Protein AF-A0A4Y8RSP0-F1 (afdb_monomer_lite)

InterPro domains:
  IPR012312 Hemerythrin-like [PF01814] (56-215)

Sequence (219 aa):
MDDKGEHVVVMLPLPVAVERGASAAVERAERLGAALGRIKAVMQPAVLAELRRELAVQRRLCDSLEAIADALPDNLDHQHTLHVARSIGSIVRRAHAFEETTIFPLLDRSFRNRPQLAATLERLHFEHWEDESFAEELAEKLIDYVKAAAARPGPLAPRCAASVPRVGVFGTIVSGPLSISADPVAEALGYMLRGFFEGLRRHIAFEEEHLLPLLGEIG

Secondary structure (DSSP, 8-state):
-----------PPP-----HHHHHHHHHHHHHHHHHHHHHHHHHHHHHHHHHHHHHHHHHHHHHHHHHHHHTTTS--HHHHHHHHHHHHHHHHHHHHHIIIIIHHHHHHH-TT-HHHHHHHHHHHHHHHHHHHHHHHHHHHHHHHHHHHHHSPPPP------------SS-------------HHHHHHHHHHHHHHHHHHHHHHHIIIIIHHHHHHT-

Organism: NCBI:txid2558362

Radius of gyration: 35.86 Å; chains: 1; bounding box: 94×50×135 Å

Structure (mmCIF, N/CA/C/O backbone):
data_AF-A0A4Y8RSP0-F1
#
_entry.id   AF-A0A4Y8RSP0-F1
#
loop_
_atom_site.group_PDB
_atom_site.id
_atom_site.type_symbol
_atom_site.label_atom_id
_atom_site.label_alt_id
_atom_site.label_comp_id
_atom_site.label_asym_id
_atom_site.label_entity_id
_atom_site.label_seq_id
_atom_site.pdbx_PDB_ins_code
_atom_site.Cartn_x
_atom_site.Cartn_y
_atom_site.Cartn_z
_atom_site.occupancy
_atom_site.B_iso_or_equiv
_atom_site.auth_seq_id
_atom_site.auth_comp_id
_atom_site.auth_asym_id
_atom_site.auth_atom_id
_atom_site.pdbx_PDB_model_num
ATOM 1 N N . MET A 1 1 ? -57.090 21.331 92.396 1.00 42.16 1 MET A N 1
ATOM 2 C CA . MET A 1 1 ? -58.075 20.581 91.603 1.00 42.16 1 MET A CA 1
ATOM 3 C C . MET A 1 1 ? -58.059 21.177 90.214 1.00 42.16 1 MET A C 1
ATOM 5 O O . MET A 1 1 ? -58.253 22.378 90.108 1.00 42.16 1 MET A O 1
ATOM 9 N N . ASP A 1 2 ? -57.739 20.320 89.248 1.00 44.22 2 ASP A N 1
ATOM 10 C CA . ASP A 1 2 ? -58.088 20.394 87.825 1.00 44.22 2 ASP A CA 1
ATOM 11 C C . ASP A 1 2 ? -57.562 21.572 86.992 1.00 44.22 2 ASP A C 1
ATOM 13 O O . ASP A 1 2 ? -58.128 22.655 87.006 1.00 44.22 2 ASP A O 1
ATOM 17 N N . ASP A 1 3 ? -56.525 21.307 86.190 1.00 42.81 3 ASP A N 1
ATOM 18 C CA . ASP A 1 3 ? -56.640 21.464 84.733 1.00 42.81 3 ASP A CA 1
ATOM 19 C C . ASP A 1 3 ? -55.557 20.627 84.021 1.00 42.81 3 ASP A C 1
ATOM 21 O O . ASP A 1 3 ? -54.363 20.726 84.319 1.00 42.81 3 ASP A O 1
ATOM 25 N N . LYS A 1 4 ? -55.982 19.732 83.125 1.00 45.22 4 LYS A N 1
ATOM 26 C CA . LYS A 1 4 ? -55.100 18.890 82.308 1.00 45.22 4 LYS A CA 1
ATOM 27 C C . LYS A 1 4 ? -54.805 19.636 81.008 1.00 45.22 4 LYS A C 1
ATOM 29 O O . LYS A 1 4 ? -55.614 19.616 80.090 1.00 45.22 4 LYS A O 1
ATOM 34 N N . GLY A 1 5 ? -53.622 20.238 80.915 1.00 43.50 5 GLY A N 1
ATOM 35 C CA . GLY A 1 5 ? -53.094 20.779 79.663 1.00 43.50 5 GLY A CA 1
ATOM 36 C C . GLY A 1 5 ? -52.671 19.660 78.709 1.00 43.50 5 GLY A C 1
ATOM 37 O O . GLY A 1 5 ? -51.544 19.171 78.766 1.00 43.50 5 GLY A O 1
ATOM 38 N N . GLU A 1 6 ? -53.589 19.236 77.847 1.00 47.41 6 GLU A N 1
ATOM 39 C CA . GLU A 1 6 ? -53.341 18.330 76.729 1.00 47.41 6 GLU A CA 1
ATOM 40 C C . GLU A 1 6 ? -52.601 19.098 75.617 1.00 47.41 6 GLU A C 1
ATOM 42 O O . GLU A 1 6 ? -53.163 19.956 74.937 1.00 47.41 6 GLU A O 1
ATOM 47 N N . HIS A 1 7 ? -51.301 18.834 75.454 1.00 46.53 7 HIS A N 1
ATOM 48 C CA . HIS A 1 7 ? -50.518 19.371 74.343 1.00 46.53 7 HIS A CA 1
ATOM 49 C C . HIS A 1 7 ? -50.945 18.692 73.035 1.00 46.53 7 HIS A C 1
ATOM 51 O O . HIS A 1 7 ? -50.460 17.617 72.686 1.00 46.53 7 HIS A O 1
ATOM 57 N N . VAL A 1 8 ? -51.836 19.341 72.287 1.00 49.31 8 VAL A N 1
ATOM 58 C CA . VAL A 1 8 ? -52.135 18.973 70.899 1.00 49.31 8 VAL A CA 1
ATOM 59 C C . VAL A 1 8 ? -50.936 19.360 70.031 1.00 49.31 8 VAL A C 1
ATOM 61 O O . VAL A 1 8 ? -50.739 20.525 69.685 1.00 49.31 8 VAL A O 1
ATOM 64 N N . VAL A 1 9 ? -50.108 18.376 69.680 1.00 49.25 9 VAL A N 1
ATOM 65 C CA . VAL A 1 9 ? -49.084 18.525 68.641 1.00 49.25 9 VAL A CA 1
ATOM 66 C C . VAL A 1 9 ? -49.801 18.520 67.292 1.00 49.25 9 VAL A C 1
ATOM 68 O O . VAL A 1 9 ? -50.253 17.480 66.817 1.00 49.25 9 VAL A O 1
ATOM 71 N N . VAL A 1 10 ? -49.938 19.695 66.676 1.00 48.00 10 VAL A N 1
ATOM 72 C CA . VAL A 1 10 ? -50.464 19.832 65.313 1.00 48.00 10 VAL A CA 1
ATOM 73 C C . VAL A 1 10 ? -49.441 19.241 64.345 1.00 48.00 10 VAL A C 1
ATOM 75 O O . VAL A 1 10 ? -48.418 19.850 64.038 1.00 48.00 10 VAL A O 1
ATOM 78 N N . MET A 1 11 ? -49.711 18.028 63.875 1.00 41.28 11 MET A N 1
ATOM 79 C CA . MET A 1 11 ? -48.917 17.360 62.854 1.00 41.28 11 MET A CA 1
ATOM 80 C C . MET A 1 11 ? -49.306 17.930 61.479 1.00 41.28 11 MET A C 1
ATOM 82 O O . MET A 1 11 ? -50.290 17.511 60.873 1.00 41.28 11 MET A O 1
ATOM 86 N N . LEU A 1 12 ? -48.566 18.931 60.994 1.00 50.22 12 LEU A N 1
ATOM 87 C CA . LEU A 1 12 ? -48.672 19.378 59.602 1.00 50.22 12 LEU A CA 1
ATOM 88 C C . LEU A 1 12 ? -48.053 18.307 58.682 1.00 50.22 12 LEU A C 1
ATOM 90 O O . LEU A 1 12 ? -46.938 17.858 58.960 1.00 50.22 12 LEU A O 1
ATOM 94 N N . PRO A 1 13 ? -48.719 17.888 57.590 1.00 49.38 13 PRO A N 1
ATOM 95 C CA . PRO A 1 13 ? -48.121 16.953 56.647 1.00 49.38 13 PRO A CA 1
ATOM 96 C C . PRO A 1 13 ? -46.971 17.629 55.884 1.00 49.38 13 PRO A C 1
ATOM 98 O O . PRO A 1 13 ? -47.135 18.709 55.315 1.00 49.38 13 PRO A O 1
ATOM 101 N N . LEU A 1 14 ? -45.805 16.976 55.855 1.00 50.16 14 LEU A N 1
ATOM 102 C CA . LEU A 1 14 ? -44.705 17.343 54.962 1.00 50.16 14 LEU A CA 1
ATOM 103 C C . LEU A 1 14 ? -45.135 17.132 53.496 1.00 50.16 14 LEU A C 1
ATOM 105 O O . LEU A 1 14 ? -45.770 16.118 53.192 1.00 50.16 14 LEU A O 1
ATOM 109 N N . PRO A 1 15 ? -44.782 18.036 52.564 1.00 48.69 15 PRO A N 1
ATOM 110 C CA . PRO A 1 15 ? -45.102 17.854 51.156 1.00 48.69 15 PRO A CA 1
ATOM 111 C C . PRO A 1 15 ? -44.228 16.748 50.548 1.00 48.69 15 PRO A C 1
ATOM 113 O O . PRO A 1 15 ? -43.016 16.898 50.406 1.00 48.69 15 PRO A O 1
ATOM 116 N N . VAL A 1 16 ? -44.853 15.640 50.140 1.00 53.00 16 VAL A N 1
ATOM 117 C CA . VAL A 1 16 ? -44.240 14.642 49.252 1.00 53.00 16 VAL A CA 1
ATOM 118 C C . VAL A 1 16 ? -44.293 15.189 47.829 1.00 53.00 16 VAL A C 1
ATOM 120 O O . VAL A 1 16 ? -45.293 15.048 47.127 1.00 53.00 16 VAL A O 1
ATOM 123 N N . ALA A 1 17 ? -43.225 15.846 47.395 1.00 54.84 17 ALA A N 1
ATOM 124 C CA . ALA A 1 17 ? -43.069 16.238 46.002 1.00 54.84 17 ALA A CA 1
ATOM 125 C C . ALA A 1 17 ? -41.588 16.363 45.650 1.00 54.84 17 ALA A C 1
ATOM 127 O O . ALA A 1 17 ? -41.060 17.443 45.832 1.00 54.84 17 ALA A O 1
ATOM 128 N N . VAL A 1 18 ? -40.950 15.296 45.145 1.00 51.47 18 VAL A N 1
ATOM 129 C CA . VAL A 1 18 ? -39.891 15.300 44.102 1.00 51.47 18 VAL A CA 1
ATOM 130 C C . VAL A 1 18 ? -39.619 13.833 43.705 1.00 51.47 18 VAL A C 1
ATOM 132 O O . VAL A 1 18 ? -38.719 13.208 44.238 1.00 51.47 18 VAL A O 1
ATOM 135 N N . GLU A 1 19 ? -40.370 13.261 42.758 1.00 51.53 19 GLU A N 1
ATOM 136 C CA . GLU A 1 19 ? -39.944 12.012 42.072 1.00 51.53 19 GLU A CA 1
ATOM 137 C C . GLU A 1 19 ? -40.127 12.052 40.542 1.00 51.53 19 GLU A C 1
ATOM 139 O O . GLU A 1 19 ? -39.477 11.313 39.806 1.00 51.53 19 GLU A O 1
ATOM 144 N N . ARG A 1 20 ? -40.933 12.980 40.005 1.00 56.72 20 ARG A N 1
ATOM 145 C CA . ARG A 1 20 ? -41.235 13.032 38.560 1.00 56.72 20 ARG A CA 1
ATOM 146 C C . ARG A 1 20 ? -40.064 13.481 37.669 1.00 56.72 20 ARG A C 1
ATOM 148 O O . ARG A 1 20 ? -40.071 13.187 36.480 1.00 56.72 20 ARG A O 1
ATOM 155 N N . GLY A 1 21 ? -39.065 14.181 38.215 1.00 56.00 21 GLY A N 1
ATOM 156 C CA . GLY A 1 21 ? -37.928 14.707 37.442 1.00 56.00 21 GLY A CA 1
ATOM 157 C C . GLY A 1 21 ? -36.847 13.669 37.111 1.00 56.00 21 GLY A C 1
ATOM 158 O O . GLY A 1 21 ? -36.265 13.716 36.030 1.00 56.00 21 GLY A O 1
ATOM 159 N N . ALA A 1 22 ? -36.608 12.708 38.009 1.00 59.47 22 ALA A N 1
ATOM 160 C CA . ALA A 1 22 ? -35.570 11.690 37.838 1.00 59.47 22 ALA A CA 1
ATOM 161 C C . ALA A 1 22 ? -35.948 10.660 36.760 1.00 59.47 22 ALA A C 1
ATOM 163 O O . ALA A 1 22 ? -35.124 10.318 35.915 1.00 59.47 22 ALA A O 1
ATOM 164 N N . SER A 1 23 ? -37.217 10.240 36.722 1.00 68.06 23 SER A N 1
ATOM 165 C CA . SER A 1 23 ? -37.722 9.278 35.732 1.00 68.06 23 SER A CA 1
ATOM 166 C C . SER A 1 23 ? -37.612 9.801 34.291 1.00 68.06 23 SER A C 1
ATOM 168 O O . SER A 1 23 ? -37.118 9.092 33.418 1.00 68.06 23 SER A O 1
ATOM 170 N N . ALA A 1 24 ? -37.955 11.072 34.045 1.00 75.31 24 ALA A N 1
ATOM 171 C CA . ALA A 1 24 ? -37.844 11.674 32.713 1.00 75.31 24 ALA A CA 1
ATOM 172 C C . ALA A 1 24 ? -36.384 11.848 32.239 1.00 75.31 24 ALA A C 1
ATOM 174 O O . ALA A 1 24 ? -36.108 11.805 31.037 1.00 75.31 24 ALA A O 1
ATOM 175 N N . ALA A 1 25 ? -35.440 12.050 33.166 1.00 71.94 25 ALA A N 1
ATOM 176 C CA . ALA A 1 25 ? -34.013 12.141 32.858 1.00 71.94 25 ALA A CA 1
ATOM 177 C C . ALA A 1 25 ? -33.413 10.769 32.502 1.00 71.94 25 ALA A C 1
ATOM 179 O O . ALA A 1 25 ? -32.680 10.668 31.518 1.00 71.94 25 ALA A O 1
ATOM 180 N N . VAL A 1 26 ? -33.779 9.717 33.245 1.00 76.81 26 VAL A N 1
ATOM 181 C CA . VAL A 1 26 ? -33.383 8.327 32.955 1.00 76.81 26 VAL A CA 1
ATOM 182 C C . VAL A 1 26 ? -33.921 7.887 31.593 1.00 76.81 26 VAL A C 1
ATOM 184 O O . VAL A 1 26 ? -33.156 7.432 30.748 1.00 76.81 26 VAL A O 1
ATOM 187 N N . GLU A 1 27 ? -35.199 8.145 31.313 1.00 82.12 27 GLU A N 1
ATOM 188 C CA . GLU A 1 27 ? -35.825 7.780 30.038 1.00 82.12 27 GLU A CA 1
ATOM 189 C C . GLU A 1 27 ? -35.200 8.535 28.840 1.00 82.12 27 GLU A C 1
ATOM 191 O O . GLU A 1 27 ? -35.111 8.015 27.725 1.00 82.12 27 GLU A O 1
ATOM 196 N N . ARG A 1 28 ? -34.718 9.772 29.043 1.00 81.62 28 ARG A N 1
ATOM 197 C CA . ARG A 1 28 ? -33.924 10.504 28.036 1.00 81.62 28 ARG A CA 1
ATOM 198 C C . ARG A 1 28 ? -32.544 9.887 27.824 1.00 81.62 28 ARG A C 1
ATOM 200 O O . ARG A 1 28 ? -32.122 9.778 26.673 1.00 81.62 28 ARG A O 1
ATOM 207 N N . ALA A 1 29 ? -31.857 9.496 28.895 1.00 73.56 29 ALA A N 1
ATOM 208 C CA . ALA A 1 29 ? -30.549 8.851 28.813 1.00 73.56 29 ALA A CA 1
ATOM 209 C C . ALA A 1 29 ? -30.635 7.496 28.090 1.00 73.56 29 ALA A C 1
ATOM 211 O O . ALA A 1 29 ? -29.819 7.222 27.212 1.00 73.56 29 ALA A O 1
ATOM 212 N N . GLU A 1 30 ? -31.668 6.698 28.368 1.00 78.81 30 GLU A N 1
ATOM 213 C CA . GLU A 1 30 ? -31.931 5.427 27.680 1.00 78.81 30 GLU A CA 1
ATOM 214 C C . GLU A 1 30 ? -32.239 5.628 26.192 1.00 78.81 30 GLU A C 1
ATOM 216 O O . GLU A 1 30 ? -31.670 4.944 25.340 1.00 78.81 30 GLU A O 1
ATOM 221 N N . ARG A 1 31 ? -33.084 6.610 25.843 1.00 78.88 31 ARG A N 1
ATOM 222 C CA . ARG A 1 31 ? -33.371 6.949 24.437 1.00 78.88 31 ARG A CA 1
ATOM 223 C C . ARG A 1 31 ? -32.126 7.423 23.690 1.00 78.88 31 ARG A C 1
ATOM 225 O O . ARG A 1 31 ? -31.951 7.055 22.527 1.00 78.88 31 ARG A O 1
ATOM 232 N N . LEU A 1 32 ? -31.269 8.213 24.343 1.00 76.38 32 LEU A N 1
ATOM 233 C CA . LEU A 1 32 ? -29.993 8.655 23.783 1.00 76.38 32 LEU A CA 1
ATOM 234 C C . LEU A 1 32 ? -29.040 7.468 23.595 1.00 76.38 32 LEU A C 1
ATOM 236 O O . LEU A 1 32 ? -28.470 7.323 22.518 1.00 76.38 32 LEU A O 1
ATOM 240 N N . GLY A 1 33 ? -28.940 6.575 24.583 1.00 72.62 33 GLY A N 1
ATOM 241 C CA . GLY A 1 33 ? -28.174 5.331 24.486 1.00 72.62 33 GLY A CA 1
ATOM 242 C C . GLY A 1 33 ? -28.651 4.433 23.341 1.00 72.62 33 GLY A C 1
ATOM 243 O O . GLY A 1 33 ? -27.842 3.974 22.540 1.00 72.62 33 GLY A O 1
ATOM 244 N N . ALA A 1 34 ? -29.965 4.262 23.180 1.00 72.06 34 ALA A N 1
ATOM 245 C CA . ALA A 1 34 ? -30.546 3.494 22.080 1.00 72.06 34 ALA A CA 1
ATOM 246 C C . ALA A 1 34 ? -30.325 4.160 20.708 1.00 72.06 34 ALA A C 1
ATOM 248 O O . ALA A 1 34 ? -30.099 3.471 19.713 1.00 72.06 34 ALA A O 1
ATOM 249 N N . ALA A 1 35 ? -30.378 5.494 20.629 1.00 65.75 35 ALA A N 1
ATOM 250 C CA . ALA A 1 35 ? -30.074 6.232 19.404 1.00 65.75 35 ALA A CA 1
ATOM 251 C C . ALA A 1 35 ? -28.590 6.116 19.021 1.00 65.75 35 ALA A C 1
ATOM 253 O O . ALA A 1 35 ? -28.285 5.821 17.867 1.00 65.75 35 ALA A O 1
ATOM 254 N N . LEU A 1 36 ? -27.681 6.265 19.990 1.00 71.62 36 LEU A N 1
ATOM 255 C CA . LEU A 1 36 ? -26.242 6.060 19.805 1.00 71.62 36 LEU A CA 1
ATOM 256 C C . LEU A 1 36 ? -25.927 4.613 19.401 1.00 71.62 36 LEU A C 1
ATOM 258 O O . LEU A 1 36 ? -25.125 4.397 18.496 1.00 71.62 36 LEU A O 1
ATOM 262 N N . GLY A 1 37 ? -26.611 3.632 19.998 1.00 68.19 37 GLY A N 1
ATOM 263 C CA . GLY A 1 37 ? -26.510 2.222 19.618 1.00 68.19 37 GLY A CA 1
ATOM 264 C C . GLY A 1 37 ? -26.933 1.966 18.169 1.00 68.19 37 GLY A C 1
ATOM 265 O O . GLY A 1 37 ? -26.213 1.299 17.431 1.00 68.19 37 GLY A O 1
ATOM 266 N N . ARG A 1 38 ? -28.044 2.566 17.714 1.00 70.62 38 ARG A N 1
ATOM 267 C CA . ARG A 1 38 ? -28.480 2.477 16.306 1.00 70.62 38 ARG A CA 1
ATOM 268 C C . ARG A 1 38 ? -27.493 3.134 15.341 1.00 70.62 38 ARG A C 1
ATOM 270 O O . ARG A 1 38 ? -27.220 2.569 14.288 1.00 70.62 38 ARG A O 1
ATOM 277 N N . ILE A 1 39 ? -26.940 4.295 15.696 1.00 66.31 39 ILE A N 1
ATOM 278 C CA . ILE A 1 39 ? -25.919 4.973 14.880 1.00 66.31 39 ILE A CA 1
ATOM 279 C C . ILE A 1 39 ? -24.663 4.099 14.774 1.00 66.31 39 ILE A C 1
ATOM 281 O O . ILE A 1 39 ? -24.167 3.883 13.670 1.00 66.31 39 ILE A O 1
ATOM 285 N N . LYS A 1 40 ? -24.192 3.531 15.892 1.00 69.88 40 LYS A N 1
ATOM 286 C CA . LYS A 1 40 ? -23.036 2.622 15.926 1.00 69.88 40 LYS A CA 1
ATOM 287 C C . LYS A 1 40 ? -23.259 1.381 15.049 1.00 69.88 40 LYS A C 1
ATOM 289 O O . LYS A 1 40 ? -22.369 1.024 14.281 1.00 69.88 40 LYS A O 1
ATOM 294 N N . ALA A 1 41 ? -24.454 0.788 15.108 1.00 65.75 41 ALA A N 1
ATOM 295 C CA . ALA A 1 41 ? -24.823 -0.393 14.326 1.00 65.75 41 ALA A CA 1
ATOM 296 C C . ALA A 1 41 ? -24.872 -0.142 12.806 1.00 65.75 41 ALA A C 1
ATOM 298 O O . ALA A 1 41 ? -24.582 -1.047 12.032 1.00 65.75 41 ALA A O 1
ATOM 299 N N . VAL A 1 42 ? -25.215 1.074 12.364 1.00 65.69 42 VAL A N 1
ATOM 300 C CA . VAL A 1 42 ? -25.229 1.443 10.932 1.00 65.69 42 VAL A CA 1
ATOM 301 C C . VAL A 1 42 ? -23.850 1.894 10.446 1.00 65.69 42 VAL A C 1
ATOM 303 O O . VAL A 1 42 ? -23.452 1.582 9.325 1.00 65.69 42 VAL A O 1
ATOM 306 N N . MET A 1 43 ? -23.103 2.614 11.285 1.00 73.00 43 MET A N 1
ATOM 307 C CA . MET A 1 43 ? -21.790 3.156 10.932 1.00 73.00 43 MET A CA 1
ATOM 308 C C . MET A 1 43 ? -20.750 2.049 10.726 1.00 73.00 43 MET A C 1
ATOM 310 O O . MET A 1 43 ? -19.926 2.142 9.821 1.00 73.00 43 MET A O 1
ATOM 314 N N . GLN A 1 44 ? -20.795 0.981 11.522 1.00 78.19 44 GLN A N 1
ATOM 315 C CA . GLN A 1 44 ? -19.778 -0.069 11.463 1.00 78.19 44 GLN A CA 1
ATOM 316 C C . GLN A 1 44 ? -19.730 -0.861 10.150 1.00 78.19 44 GLN A C 1
ATOM 318 O O . GLN A 1 44 ? -18.644 -0.966 9.577 1.00 78.19 44 GLN A O 1
ATOM 323 N N . PRO A 1 45 ? -20.854 -1.378 9.615 1.00 84.88 45 PRO A N 1
ATOM 324 C CA . PRO A 1 45 ? -20.853 -2.039 8.313 1.00 84.88 45 PRO A CA 1
ATOM 325 C C . PRO A 1 45 ? -20.315 -1.138 7.196 1.00 84.88 45 PRO A C 1
ATOM 327 O O . PRO A 1 45 ? -19.634 -1.624 6.296 1.00 84.88 45 PRO A O 1
ATOM 330 N N . ALA A 1 46 ? -20.582 0.171 7.267 1.00 89.12 46 ALA A N 1
ATOM 331 C CA . ALA A 1 46 ? -20.080 1.141 6.300 1.00 89.12 46 ALA A CA 1
ATOM 332 C C . ALA A 1 46 ? -18.559 1.339 6.410 1.00 89.12 46 ALA A C 1
ATOM 334 O O . ALA A 1 46 ? -17.879 1.294 5.386 1.00 89.12 46 ALA A O 1
ATOM 335 N N . VAL A 1 47 ? -18.027 1.484 7.630 1.00 91.19 47 VAL A N 1
ATOM 336 C CA . VAL A 1 47 ? -16.579 1.593 7.893 1.00 91.19 47 VAL A CA 1
ATOM 337 C C . VAL A 1 47 ? -15.846 0.338 7.422 1.00 91.19 47 VAL A C 1
ATOM 339 O O . VAL A 1 47 ? -14.854 0.432 6.707 1.00 91.19 47 VAL A O 1
ATOM 342 N N . LEU A 1 48 ? -16.372 -0.843 7.751 1.00 91.56 48 LEU A N 1
ATOM 343 C CA . LEU A 1 48 ? -15.786 -2.118 7.344 1.00 91.56 48 LEU A CA 1
ATOM 344 C C . LEU A 1 48 ? -15.811 -2.302 5.819 1.00 91.56 48 LEU A C 1
ATOM 346 O O . LEU A 1 48 ? -14.873 -2.838 5.232 1.00 91.56 48 LEU A O 1
ATOM 350 N N . ALA A 1 49 ? -16.891 -1.870 5.164 1.00 92.56 49 ALA A N 1
ATOM 351 C CA . ALA A 1 49 ? -16.990 -1.908 3.712 1.00 92.56 49 ALA A CA 1
ATOM 352 C C . ALA A 1 49 ? -16.023 -0.924 3.036 1.00 92.56 49 ALA A C 1
ATOM 354 O O . ALA A 1 49 ? -15.502 -1.255 1.975 1.00 92.56 49 ALA A O 1
ATOM 355 N N . GLU A 1 50 ? -15.784 0.254 3.621 1.00 94.56 50 GLU A N 1
ATOM 356 C CA . GLU A 1 50 ? -14.798 1.218 3.112 1.00 94.56 50 GLU A CA 1
ATOM 357 C C . GLU A 1 50 ? -13.368 0.706 3.291 1.00 94.56 50 GLU A C 1
ATOM 359 O O . GLU A 1 50 ? -12.629 0.686 2.314 1.00 94.56 50 GLU A O 1
ATOM 364 N N . LEU A 1 51 ? -13.011 0.161 4.461 1.00 94.44 51 LEU A N 1
ATOM 365 C CA . LEU A 1 51 ? -11.684 -0.430 4.669 1.00 94.44 51 LEU A CA 1
ATOM 366 C C . LEU A 1 51 ? -11.395 -1.529 3.637 1.00 94.44 51 LEU A C 1
ATOM 368 O O . LEU A 1 51 ? -10.361 -1.527 2.979 1.00 94.44 51 LEU A O 1
ATOM 372 N N . ARG A 1 52 ? -12.359 -2.426 3.393 1.00 95.56 52 ARG A N 1
ATOM 373 C CA . ARG A 1 52 ? -12.223 -3.445 2.338 1.00 95.56 52 ARG A CA 1
ATOM 374 C C . ARG A 1 52 ? -12.065 -2.852 0.938 1.00 95.56 52 ARG A C 1
ATOM 376 O O . ARG A 1 52 ? -11.416 -3.473 0.096 1.00 95.56 52 ARG A O 1
ATOM 383 N N . ARG A 1 53 ? -12.676 -1.695 0.657 1.00 96.75 53 ARG A N 1
ATOM 384 C CA . ARG A 1 53 ? -12.495 -1.000 -0.625 1.00 96.75 53 ARG A CA 1
ATOM 385 C C . ARG A 1 53 ? -11.075 -0.462 -0.752 1.00 96.75 53 ARG A C 1
ATOM 387 O O . ARG A 1 53 ? -10.472 -0.718 -1.792 1.00 96.75 53 ARG A O 1
ATOM 394 N N . GLU A 1 54 ? -10.545 0.200 0.275 1.00 97.06 54 GLU A N 1
ATOM 395 C CA . GLU A 1 54 ? -9.165 0.711 0.274 1.00 97.06 54 GLU A CA 1
ATOM 396 C C . GLU A 1 54 ? -8.146 -0.425 0.107 1.00 97.06 54 GLU A C 1
ATOM 398 O O . GLU A 1 54 ? -7.368 -0.408 -0.850 1.00 97.06 54 GLU A O 1
ATOM 403 N N . LEU A 1 55 ? -8.276 -1.501 0.892 1.00 97.12 55 LEU A N 1
ATOM 404 C CA . LEU A 1 55 ? -7.435 -2.700 0.774 1.00 97.12 55 LEU A CA 1
ATOM 405 C C . LEU A 1 55 ? -7.462 -3.312 -0.636 1.00 97.12 55 LEU A C 1
ATOM 407 O O . LEU A 1 55 ? -6.449 -3.780 -1.162 1.00 97.12 55 LEU A O 1
ATOM 411 N N . ALA A 1 56 ? -8.635 -3.337 -1.276 1.00 98.19 56 ALA A N 1
ATOM 412 C CA . ALA A 1 56 ? -8.769 -3.845 -2.638 1.00 98.19 56 ALA A CA 1
ATOM 413 C C . ALA A 1 56 ? -8.134 -2.907 -3.679 1.00 98.19 56 ALA A C 1
ATOM 415 O O . ALA A 1 56 ? -7.644 -3.380 -4.706 1.00 98.19 56 ALA A O 1
ATOM 416 N N . VAL A 1 57 ? -8.158 -1.588 -3.453 1.00 98.31 57 VAL A N 1
ATOM 417 C CA . VAL A 1 57 ? -7.474 -0.606 -4.309 1.00 98.31 57 VAL A CA 1
ATOM 418 C C . VAL A 1 57 ? -5.959 -0.775 -4.197 1.00 98.31 57 VAL A C 1
ATOM 420 O O . VAL A 1 57 ? -5.303 -0.876 -5.234 1.00 98.31 57 VAL A O 1
ATOM 423 N N . GLN A 1 58 ? -5.411 -0.878 -2.983 1.00 98.25 58 GLN A N 1
ATOM 424 C CA . GLN A 1 58 ? -3.971 -1.070 -2.780 1.00 98.25 58 GLN A CA 1
ATOM 425 C C . GLN A 1 58 ? -3.481 -2.403 -3.372 1.00 98.25 58 GLN A C 1
ATOM 427 O O . GLN A 1 58 ? -2.436 -2.428 -4.014 1.00 98.25 58 GLN A O 1
ATOM 432 N N . ARG A 1 59 ? -4.256 -3.497 -3.285 1.00 98.56 59 ARG A N 1
ATOM 433 C CA . ARG A 1 59 ? -3.901 -4.762 -3.971 1.00 98.56 59 ARG A CA 1
ATOM 434 C C . ARG A 1 59 ? -3.781 -4.610 -5.480 1.00 98.56 59 ARG A C 1
ATOM 436 O O . ARG A 1 59 ? -2.786 -5.035 -6.052 1.00 98.56 59 ARG A O 1
ATOM 443 N N . ARG A 1 60 ? -4.760 -3.956 -6.117 1.00 98.75 60 ARG A N 1
ATOM 444 C CA . ARG A 1 60 ? -4.699 -3.693 -7.565 1.00 98.75 60 ARG A CA 1
ATOM 445 C C . ARG A 1 60 ? -3.492 -2.836 -7.940 1.00 98.75 60 ARG A C 1
ATOM 447 O O . ARG A 1 60 ? -2.932 -3.021 -9.020 1.00 98.75 60 ARG A O 1
ATOM 454 N N . LEU A 1 61 ? -3.096 -1.910 -7.064 1.00 98.69 61 LEU A N 1
ATOM 455 C CA . LEU A 1 61 ? -1.858 -1.159 -7.235 1.00 98.69 61 LEU A CA 1
ATOM 456 C C . LEU A 1 61 ? -0.643 -2.095 -7.188 1.00 98.69 61 LEU A C 1
ATOM 458 O O . LEU A 1 61 ? 0.153 -2.059 -8.121 1.00 98.69 61 LEU A O 1
ATOM 462 N N . CYS A 1 62 ? -0.530 -2.965 -6.178 1.00 98.81 62 CYS A N 1
ATOM 463 C CA . CYS A 1 62 ? 0.563 -3.939 -6.082 1.00 98.81 62 CYS A CA 1
ATOM 464 C C . CYS A 1 62 ? 0.667 -4.822 -7.330 1.00 98.81 62 CYS A C 1
ATOM 466 O O . CYS A 1 62 ? 1.756 -4.967 -7.876 1.00 98.81 62 CYS A O 1
ATOM 468 N N . ASP A 1 63 ? -0.458 -5.349 -7.817 1.00 98.81 63 ASP A N 1
ATOM 469 C CA . ASP A 1 63 ? -0.488 -6.197 -9.014 1.00 98.81 63 ASP A CA 1
ATOM 470 C C . ASP A 1 63 ? -0.022 -5.428 -10.263 1.00 98.81 63 ASP A C 1
ATOM 472 O O . ASP A 1 63 ? 0.699 -5.959 -11.106 1.00 98.81 63 ASP A O 1
ATOM 476 N N . SER A 1 64 ? -0.382 -4.143 -10.364 1.00 98.75 64 SER A N 1
ATOM 477 C CA . SER A 1 64 ? 0.073 -3.278 -11.461 1.00 98.75 64 SER A CA 1
ATOM 478 C C . SER A 1 64 ? 1.576 -2.984 -11.373 1.00 98.75 64 SER A C 1
ATOM 480 O O . SER A 1 64 ? 2.265 -2.971 -12.391 1.00 98.75 64 SER A O 1
ATOM 482 N N . LEU A 1 65 ? 2.102 -2.752 -10.166 1.00 98.81 65 LEU A N 1
ATOM 483 C CA . LEU A 1 65 ? 3.529 -2.499 -9.940 1.00 98.81 65 LEU A CA 1
ATOM 484 C C . LEU A 1 65 ? 4.383 -3.744 -10.198 1.00 98.81 65 LEU A C 1
ATOM 486 O O . LEU A 1 65 ? 5.466 -3.625 -10.766 1.00 98.81 65 LEU A O 1
ATOM 490 N N . GLU A 1 66 ? 3.889 -4.925 -9.834 1.00 98.69 66 GLU A N 1
ATOM 491 C CA . GLU A 1 66 ? 4.529 -6.206 -10.140 1.00 98.69 66 GLU A CA 1
ATOM 492 C C . GLU A 1 66 ? 4.579 -6.451 -11.651 1.00 98.69 66 GLU A C 1
ATOM 494 O O . GLU A 1 66 ? 5.653 -6.708 -12.192 1.00 98.69 66 GLU A O 1
ATOM 499 N N . ALA A 1 67 ? 3.465 -6.238 -12.360 1.00 98.31 67 ALA A N 1
ATOM 500 C CA . ALA A 1 67 ? 3.437 -6.344 -13.818 1.00 98.31 67 ALA A CA 1
ATOM 501 C C . ALA A 1 67 ? 4.424 -5.375 -14.498 1.00 98.31 67 ALA A C 1
ATOM 503 O O . ALA A 1 67 ? 5.083 -5.739 -15.472 1.00 98.31 67 ALA A O 1
ATOM 504 N N . ILE A 1 68 ? 4.568 -4.152 -13.972 1.00 98.31 68 ILE A N 1
ATOM 505 C CA . ILE A 1 68 ? 5.584 -3.197 -14.435 1.00 98.31 68 ILE A CA 1
ATOM 506 C C . ILE A 1 68 ? 6.996 -3.732 -14.155 1.00 98.31 68 ILE A C 1
ATOM 508 O O . ILE A 1 68 ? 7.847 -3.680 -15.040 1.00 98.31 68 ILE A O 1
ATOM 512 N N . ALA A 1 69 ? 7.250 -4.261 -12.956 1.00 97.31 69 ALA A N 1
ATOM 513 C CA . ALA A 1 69 ? 8.556 -4.784 -12.557 1.00 97.31 69 ALA A CA 1
ATOM 514 C C . ALA A 1 69 ? 9.000 -6.005 -13.381 1.00 97.31 69 ALA A C 1
ATOM 516 O O . ALA A 1 69 ? 10.203 -6.199 -13.574 1.00 97.31 69 ALA A O 1
ATOM 517 N N . ASP A 1 70 ? 8.051 -6.815 -13.851 1.00 96.62 70 ASP A N 1
ATOM 518 C CA . ASP A 1 70 ? 8.293 -7.980 -14.709 1.00 96.62 70 ASP A CA 1
ATOM 519 C C . ASP A 1 70 ? 8.442 -7.610 -16.193 1.00 96.62 70 ASP A C 1
ATOM 521 O O . ASP A 1 70 ? 9.045 -8.356 -16.964 1.00 96.62 70 ASP A O 1
ATOM 525 N N . ALA A 1 71 ? 7.924 -6.449 -16.603 1.00 94.88 71 ALA A N 1
ATOM 526 C CA . ALA A 1 71 ? 8.025 -5.941 -17.971 1.00 94.88 71 ALA A CA 1
ATOM 527 C C . ALA A 1 71 ? 9.336 -5.183 -18.265 1.00 94.88 71 ALA A C 1
ATOM 529 O O . ALA A 1 71 ? 9.653 -4.927 -19.432 1.00 94.88 71 ALA A O 1
ATOM 530 N N . LEU A 1 72 ? 10.095 -4.800 -17.233 1.00 93.69 72 LEU A N 1
ATOM 531 C CA . LEU A 1 72 ? 11.376 -4.107 -17.385 1.00 93.69 72 LEU A CA 1
ATOM 532 C C . LEU A 1 72 ? 12.472 -5.028 -17.967 1.00 93.69 72 LEU A C 1
ATOM 534 O O . LEU A 1 72 ? 12.530 -6.202 -17.603 1.00 93.69 72 LEU A O 1
ATOM 538 N N . PRO A 1 73 ? 13.404 -4.503 -18.793 1.00 90.69 73 PRO A N 1
ATOM 539 C CA . PRO A 1 73 ? 13.423 -3.153 -19.374 1.00 90.69 73 PRO A CA 1
ATOM 540 C C . PRO A 1 73 ? 12.665 -3.032 -20.711 1.00 90.69 73 PRO A C 1
ATOM 542 O O . PRO A 1 73 ? 12.409 -1.916 -21.164 1.00 90.69 73 PRO A O 1
ATOM 545 N N . ASP A 1 74 ? 12.350 -4.153 -21.364 1.00 83.06 74 ASP A N 1
ATOM 546 C CA . ASP A 1 74 ? 12.117 -4.184 -22.815 1.00 83.06 74 ASP A CA 1
ATOM 547 C C . ASP A 1 74 ? 10.644 -4.095 -23.243 1.00 83.06 74 ASP A C 1
ATOM 549 O O . ASP A 1 74 ? 10.364 -3.700 -24.375 1.00 83.06 74 ASP A O 1
ATOM 553 N N . ASN A 1 75 ? 9.694 -4.457 -22.375 1.00 86.38 75 ASN A N 1
ATOM 554 C CA . ASN A 1 75 ? 8.286 -4.645 -22.751 1.00 86.38 75 ASN A CA 1
ATOM 555 C C . ASN A 1 75 ? 7.331 -3.725 -21.973 1.00 86.38 75 ASN A C 1
ATOM 557 O O . ASN A 1 75 ? 6.231 -4.119 -21.585 1.00 86.38 75 ASN A O 1
ATOM 561 N N . LEU A 1 76 ? 7.771 -2.496 -21.709 1.00 91.69 76 LEU A N 1
ATOM 562 C CA . LEU A 1 76 ? 7.032 -1.544 -20.890 1.00 91.69 76 LEU A CA 1
ATOM 563 C C . LEU A 1 76 ? 5.928 -0.829 -21.690 1.00 91.69 76 LEU A C 1
ATOM 565 O O . LEU A 1 76 ? 6.203 -0.142 -22.675 1.00 91.69 76 LEU A O 1
ATOM 569 N N . ASP A 1 77 ? 4.683 -0.891 -21.215 1.00 94.44 77 ASP A N 1
ATOM 570 C CA . ASP A 1 77 ? 3.616 -0.001 -21.689 1.00 94.44 77 ASP A CA 1
ATOM 571 C C . ASP A 1 77 ? 3.771 1.384 -21.045 1.00 94.44 77 ASP A C 1
ATOM 573 O O . ASP A 1 77 ? 3.348 1.628 -19.914 1.00 94.44 77 ASP A O 1
ATOM 577 N N . HIS A 1 78 ? 4.350 2.325 -21.793 1.00 95.12 78 HIS A N 1
ATOM 578 C CA . HIS A 1 78 ? 4.618 3.682 -21.313 1.00 95.12 78 HIS A CA 1
ATOM 579 C C . HIS A 1 78 ? 3.363 4.424 -20.821 1.00 95.12 78 HIS A C 1
ATOM 581 O O . HIS A 1 78 ? 3.445 5.197 -19.862 1.00 95.12 78 HIS A O 1
ATOM 587 N N . GLN A 1 79 ? 2.207 4.236 -21.471 1.00 96.50 79 GLN A N 1
ATOM 588 C CA . GLN A 1 79 ? 0.980 4.943 -21.093 1.00 96.50 79 GLN A CA 1
ATOM 589 C C . GLN A 1 79 ? 0.415 4.376 -19.794 1.00 96.50 79 GLN A C 1
ATOM 591 O O . GLN A 1 79 ? 0.088 5.145 -18.883 1.00 96.50 79 GLN A O 1
ATOM 596 N N . HIS A 1 80 ? 0.347 3.047 -19.693 1.00 97.19 80 HIS A N 1
ATOM 597 C CA . HIS A 1 80 ? -0.089 2.372 -18.479 1.00 97.19 80 HIS A CA 1
ATOM 598 C C . HIS A 1 80 ? 0.847 2.678 -17.301 1.00 97.19 80 HIS A C 1
ATOM 600 O O . HIS A 1 80 ? 0.374 3.094 -16.243 1.00 97.19 80 HIS A O 1
ATOM 606 N N . THR A 1 81 ? 2.168 2.597 -17.491 1.00 98.31 81 THR A N 1
ATOM 607 C CA . THR A 1 81 ? 3.149 2.900 -16.438 1.00 98.31 81 THR A CA 1
ATOM 608 C C . THR A 1 81 ? 3.024 4.333 -15.927 1.00 98.31 81 THR A C 1
ATOM 610 O O . THR A 1 81 ? 3.018 4.546 -14.717 1.00 98.31 81 THR A O 1
ATOM 613 N N . LEU A 1 82 ? 2.861 5.326 -16.810 1.00 98.31 82 LEU A N 1
ATOM 614 C CA . LEU A 1 82 ? 2.655 6.717 -16.384 1.00 98.31 82 LEU A CA 1
ATOM 615 C C . LEU A 1 82 ? 1.341 6.916 -15.626 1.00 98.31 82 LEU A C 1
ATOM 617 O O . LEU A 1 82 ? 1.275 7.760 -14.731 1.00 98.31 82 LEU A O 1
ATOM 621 N N . HIS A 1 83 ? 0.288 6.188 -15.997 1.00 98.38 83 HIS A N 1
ATOM 622 C CA . HIS A 1 83 ? -0.975 6.221 -15.269 1.00 98.38 83 HIS A CA 1
ATOM 623 C C . HIS A 1 83 ? -0.808 5.653 -13.855 1.00 98.38 83 HIS A C 1
ATOM 625 O O . HIS A 1 83 ? -1.150 6.335 -12.888 1.00 98.38 83 HIS A O 1
ATOM 631 N N . VAL A 1 84 ? -0.218 4.458 -13.738 1.00 98.69 84 VAL A N 1
ATOM 632 C CA . VAL A 1 84 ? 0.047 3.808 -12.449 1.00 98.69 84 VAL A CA 1
ATOM 633 C C . VAL A 1 84 ? 0.932 4.697 -11.582 1.00 98.69 84 VAL A C 1
ATOM 635 O O . VAL A 1 84 ? 0.519 5.034 -10.476 1.00 98.69 84 VAL A O 1
ATOM 638 N N . ALA A 1 85 ? 2.068 5.175 -12.101 1.00 98.69 85 ALA A N 1
ATOM 639 C CA . ALA A 1 85 ? 3.012 6.018 -11.363 1.00 98.69 85 ALA A CA 1
ATOM 640 C C . ALA A 1 85 ? 2.344 7.249 -10.731 1.00 98.69 85 ALA A C 1
ATOM 642 O O . ALA A 1 85 ? 2.535 7.531 -9.553 1.00 98.69 85 ALA A O 1
ATOM 643 N N . ARG A 1 86 ? 1.482 7.946 -11.483 1.00 98.50 86 ARG A N 1
ATOM 644 C CA . ARG A 1 86 ? 0.748 9.122 -10.981 1.00 98.50 86 ARG A CA 1
ATOM 645 C C . ARG A 1 86 ? -0.296 8.785 -9.918 1.00 98.50 86 ARG A C 1
ATOM 647 O O . ARG A 1 86 ? -0.695 9.671 -9.168 1.00 98.50 86 ARG A O 1
ATOM 654 N N . SER A 1 87 ? -0.760 7.538 -9.871 1.00 98.50 87 SER A N 1
ATOM 655 C CA . SER A 1 87 ? -1.763 7.092 -8.905 1.00 98.50 87 SER A CA 1
ATOM 656 C C . SER A 1 87 ? -1.167 6.630 -7.571 1.00 98.50 87 SER A C 1
ATOM 658 O O . SER A 1 87 ? -1.861 6.774 -6.563 1.00 98.50 87 SER A O 1
ATOM 660 N N . ILE A 1 88 ? 0.097 6.165 -7.539 1.00 98.56 88 ILE A N 1
ATOM 661 C CA . ILE A 1 88 ? 0.748 5.542 -6.362 1.00 98.56 88 ILE A CA 1
ATOM 662 C C . ILE A 1 88 ? 0.528 6.382 -5.098 1.00 98.56 88 ILE A C 1
ATOM 664 O O . ILE A 1 88 ? -0.192 5.957 -4.196 1.00 98.56 88 ILE A O 1
ATOM 668 N N . GLY A 1 89 ? 1.071 7.604 -5.063 1.00 97.50 89 GLY A N 1
ATOM 669 C CA . GLY A 1 89 ? 1.003 8.451 -3.868 1.00 97.50 89 GLY A CA 1
ATOM 670 C C . GLY A 1 89 ? -0.430 8.789 -3.448 1.00 97.50 89 GLY A C 1
ATOM 671 O O . GLY A 1 89 ? -0.736 8.834 -2.263 1.00 97.50 89 GLY A O 1
ATOM 672 N N . SER A 1 90 ? -1.346 8.971 -4.407 1.00 98.19 90 SER A N 1
ATOM 673 C CA . SER A 1 90 ? -2.751 9.265 -4.090 1.00 98.19 90 SER A CA 1
ATOM 674 C C . SER A 1 90 ? -3.501 8.075 -3.489 1.00 98.19 90 SER A C 1
ATOM 676 O O . SER A 1 90 ? -4.373 8.277 -2.651 1.00 98.19 90 SER A O 1
ATOM 678 N N . ILE A 1 91 ? -3.180 6.849 -3.908 1.00 98.38 91 ILE A N 1
ATOM 679 C CA . ILE A 1 91 ? -3.803 5.630 -3.384 1.00 98.38 91 ILE A CA 1
ATOM 680 C C . ILE A 1 91 ? -3.318 5.377 -1.959 1.00 98.38 91 ILE A C 1
ATOM 682 O O . ILE A 1 91 ? -4.145 5.193 -1.072 1.00 98.38 91 ILE A O 1
ATOM 686 N N . VAL A 1 92 ? -2.001 5.439 -1.747 1.00 98.06 92 VAL A N 1
ATOM 687 C CA . VAL A 1 92 ? -1.361 5.213 -0.442 1.00 98.06 92 VAL A CA 1
ATOM 688 C C . VAL A 1 92 ? -1.872 6.223 0.584 1.00 98.06 92 VAL A C 1
ATOM 690 O O . VAL A 1 92 ? -2.470 5.831 1.580 1.00 98.06 92 VAL A O 1
ATOM 693 N N . ARG A 1 93 ? -1.793 7.525 0.272 1.00 97.88 93 ARG A N 1
ATOM 694 C CA . ARG A 1 93 ? -2.291 8.584 1.165 1.00 97.88 93 ARG A CA 1
ATOM 695 C C . ARG A 1 93 ? -3.774 8.470 1.482 1.00 97.88 93 ARG A C 1
ATOM 697 O O . ARG A 1 93 ? -4.197 8.843 2.567 1.00 97.88 93 ARG A O 1
ATOM 704 N N . ARG A 1 94 ? -4.598 8.019 0.530 1.00 97.62 94 ARG A N 1
ATOM 705 C CA . ARG A 1 94 ? -6.037 7.853 0.779 1.00 97.62 94 ARG A CA 1
ATOM 706 C C . ARG A 1 94 ? -6.313 6.737 1.784 1.00 97.62 94 ARG A C 1
ATOM 708 O O . ARG A 1 94 ? -7.179 6.939 2.631 1.00 97.62 94 ARG A O 1
ATOM 715 N N . ALA A 1 95 ? -5.600 5.616 1.685 1.00 96.3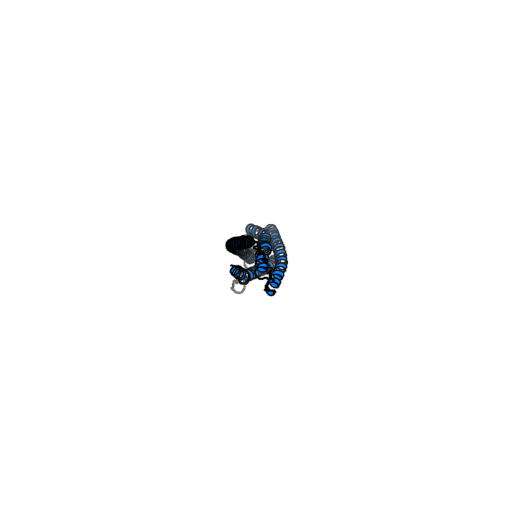1 95 ALA A N 1
ATOM 716 C CA . ALA A 1 95 ? -5.730 4.507 2.626 1.00 96.31 95 ALA A CA 1
ATOM 717 C C . ALA A 1 95 ? -5.282 4.935 4.033 1.00 96.31 95 ALA A C 1
ATOM 719 O O . ALA A 1 95 ? -6.114 4.971 4.941 1.00 96.31 95 ALA A O 1
ATOM 720 N N . HIS A 1 96 ? -4.056 5.454 4.166 1.00 97.38 96 HIS A N 1
ATOM 721 C CA . HIS A 1 96 ? -3.530 5.923 5.453 1.00 97.38 96 HIS A CA 1
ATOM 722 C C . HIS A 1 96 ? -4.395 7.030 6.071 1.00 97.38 96 HIS A C 1
ATOM 724 O O . HIS A 1 96 ? -4.723 6.988 7.254 1.00 97.38 96 HIS A O 1
ATOM 730 N N . ALA A 1 97 ? -4.856 8.005 5.276 1.00 96.81 97 ALA A N 1
ATOM 731 C CA . ALA A 1 97 ? -5.740 9.050 5.787 1.00 96.81 97 ALA A CA 1
ATOM 732 C C . ALA A 1 97 ? -7.072 8.480 6.289 1.00 96.81 97 ALA A C 1
ATOM 734 O O . ALA A 1 97 ? -7.611 8.958 7.290 1.00 96.81 97 ALA A O 1
ATOM 735 N N . PHE A 1 98 ? -7.633 7.472 5.615 1.00 96.25 98 PHE A N 1
ATOM 736 C CA . PHE A 1 98 ? -8.839 6.806 6.097 1.00 96.25 98 PHE A CA 1
ATOM 737 C C . PHE A 1 98 ? -8.579 6.087 7.427 1.00 96.25 98 PHE A C 1
ATOM 739 O O . PHE A 1 98 ? -9.368 6.229 8.369 1.00 96.25 98 PHE A O 1
ATOM 746 N N . GLU A 1 99 ? -7.455 5.388 7.543 1.00 95.75 99 GLU A N 1
ATOM 747 C CA . GLU A 1 99 ? -7.051 4.716 8.774 1.00 95.75 99 GLU A CA 1
ATOM 748 C C . GLU A 1 99 ? -6.888 5.705 9.933 1.00 95.75 99 GLU A C 1
ATOM 750 O O . GLU A 1 99 ? -7.538 5.570 10.970 1.00 95.75 99 GLU A O 1
ATOM 755 N N . GLU A 1 100 ? -6.118 6.768 9.734 1.00 95.62 100 GLU A N 1
ATOM 756 C CA . GLU A 1 100 ? -5.776 7.738 10.775 1.00 95.62 100 GLU A CA 1
ATOM 757 C C . GLU A 1 100 ? -6.953 8.612 11.205 1.00 95.62 100 GLU A C 1
ATOM 759 O O . GLU A 1 100 ? -7.085 8.971 12.378 1.00 95.62 100 GLU A O 1
ATOM 764 N N . THR A 1 101 ? -7.842 8.957 10.273 1.00 94.88 101 THR A N 1
ATOM 765 C CA . THR A 1 101 ? -8.990 9.823 10.579 1.00 94.88 101 THR A CA 1
ATOM 766 C C . THR A 1 101 ? -10.209 9.045 11.061 1.00 94.88 101 THR A C 1
ATOM 768 O O . THR A 1 101 ? -11.051 9.604 11.774 1.00 94.88 101 THR A O 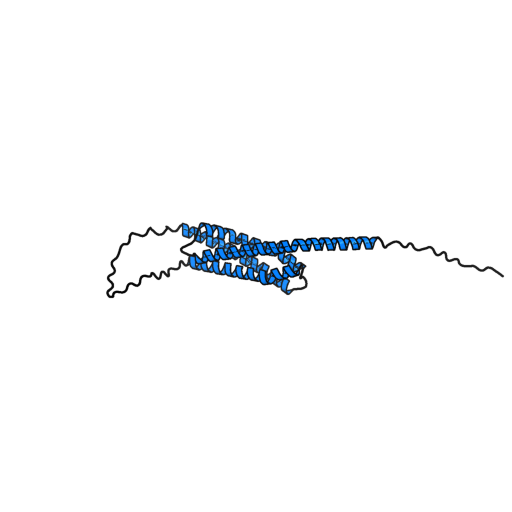1
ATOM 771 N N . THR A 1 102 ? -10.317 7.761 10.701 1.00 93.00 102 THR A N 1
ATOM 772 C CA . THR A 1 102 ? -11.521 6.957 10.952 1.00 93.00 102 THR A CA 1
ATOM 773 C C . THR A 1 102 ? -11.233 5.714 11.784 1.00 93.00 102 THR A C 1
ATOM 775 O O . THR A 1 102 ? -11.854 5.540 12.838 1.00 93.00 102 THR A O 1
ATOM 778 N N . ILE A 1 103 ? -10.309 4.855 11.345 1.00 93.31 103 ILE A N 1
ATOM 779 C CA . ILE A 1 103 ? -10.070 3.541 11.958 1.00 93.31 103 ILE A CA 1
ATOM 780 C C . ILE A 1 103 ? -9.360 3.671 13.305 1.00 93.31 103 ILE A C 1
ATOM 782 O O . ILE A 1 103 ? -9.894 3.212 14.316 1.00 93.31 103 ILE A O 1
ATOM 786 N N . PHE A 1 104 ? -8.208 4.339 13.365 1.00 93.88 104 PHE A N 1
ATOM 787 C CA . PHE A 1 104 ? -7.411 4.449 14.588 1.00 93.88 104 PHE A CA 1
ATOM 788 C C . PHE A 1 104 ? -8.182 5.146 15.717 1.00 93.88 104 PHE A C 1
ATOM 790 O O . PHE A 1 104 ? -8.242 4.585 16.814 1.00 93.88 104 PHE A O 1
ATOM 797 N N . PRO A 1 105 ? -8.904 6.266 15.486 1.00 92.38 105 PRO A N 1
ATOM 798 C CA . PRO A 1 105 ? -9.730 6.871 16.528 1.00 92.38 105 PRO A CA 1
ATOM 799 C C . PRO A 1 105 ? -10.882 5.967 16.988 1.00 92.38 105 PRO A C 1
ATOM 801 O O . PRO A 1 105 ? -11.340 6.059 18.130 1.00 92.38 105 PRO A O 1
ATOM 804 N N . LEU A 1 106 ? -11.418 5.117 16.106 1.00 90.81 106 LEU A N 1
ATOM 805 C CA . LEU A 1 106 ? -12.461 4.158 16.468 1.00 90.81 106 LEU A CA 1
ATOM 806 C C . LEU A 1 106 ? -11.905 3.027 17.345 1.00 90.81 106 LEU A C 1
ATOM 808 O O . LEU A 1 106 ? -12.529 2.696 18.360 1.00 90.81 106 LEU A O 1
ATOM 812 N N . LEU A 1 107 ? -10.743 2.481 16.985 1.00 90.94 107 LEU A N 1
ATOM 813 C CA . LEU A 1 107 ? -10.044 1.446 17.746 1.00 90.94 107 LEU A CA 1
ATOM 814 C C . LEU A 1 107 ? -9.610 1.966 19.121 1.00 90.94 107 LEU A C 1
ATOM 816 O O . LEU A 1 107 ? -9.939 1.348 20.133 1.00 90.94 107 LEU A O 1
ATOM 820 N N . ASP A 1 108 ? -8.978 3.140 19.174 1.00 90.50 108 ASP A N 1
ATOM 821 C CA . ASP A 1 108 ? -8.519 3.759 20.421 1.00 90.50 108 ASP A CA 1
ATOM 822 C C . ASP A 1 108 ? -9.678 3.979 21.408 1.00 90.50 108 ASP A C 1
ATOM 824 O O . ASP A 1 108 ? -9.629 3.549 22.562 1.00 90.50 108 ASP A O 1
ATOM 828 N N . ARG A 1 109 ? -10.806 4.537 20.940 1.00 89.06 109 ARG A N 1
ATOM 829 C CA . ARG A 1 109 ? -11.999 4.735 21.785 1.00 89.06 109 ARG A CA 1
ATOM 830 C C . ARG A 1 109 ? -12.612 3.432 22.289 1.00 89.06 109 ARG A C 1
ATOM 832 O O . ARG A 1 109 ? -13.146 3.421 23.398 1.00 89.06 109 ARG A O 1
ATOM 839 N N . SER A 1 110 ? -12.571 2.372 21.487 1.00 88.88 110 SER A N 1
ATOM 840 C CA . SER A 1 110 ? -13.231 1.100 21.807 1.00 88.88 110 SER A CA 1
ATOM 841 C C . SER A 1 110 ? -12.370 0.197 22.692 1.00 88.88 110 SER A C 1
ATOM 843 O O . SER A 1 110 ? -12.908 -0.585 23.474 1.00 88.88 110 SER A O 1
ATOM 845 N N . PHE A 1 111 ? -11.045 0.350 22.635 1.00 89.12 111 PHE A N 1
ATOM 846 C CA . PHE A 1 111 ? -10.078 -0.507 23.320 1.00 89.12 111 PHE A CA 1
ATOM 847 C C . PHE A 1 111 ? -9.114 0.266 24.235 1.00 89.12 111 PHE A C 1
ATOM 849 O O . PHE A 1 111 ? -7.983 -0.167 24.444 1.00 89.12 111 PHE A O 1
ATOM 856 N N . ARG A 1 112 ? -9.570 1.362 24.861 1.00 84.69 112 ARG A N 1
ATOM 857 C CA . ARG A 1 112 ? -8.765 2.241 25.746 1.00 84.69 112 ARG A CA 1
ATOM 858 C C . ARG A 1 112 ? -7.942 1.531 26.827 1.00 84.69 112 ARG A C 1
ATOM 860 O O . ARG A 1 112 ? -6.935 2.057 27.280 1.00 84.69 112 ARG A O 1
ATOM 867 N N . ASN A 1 113 ? -8.368 0.344 27.253 1.00 87.81 113 ASN A N 1
ATOM 868 C CA . ASN A 1 113 ? -7.696 -0.435 28.295 1.00 87.81 113 ASN A CA 1
ATOM 869 C C . ASN A 1 113 ? -6.618 -1.399 27.748 1.00 87.81 113 ASN A C 1
ATOM 871 O O . ASN A 1 113 ? -6.111 -2.223 28.507 1.00 87.81 113 ASN A O 1
ATOM 875 N N . ARG A 1 114 ? -6.277 -1.337 26.450 1.00 90.25 114 ARG A N 1
ATOM 876 C CA . ARG A 1 114 ? -5.247 -2.169 25.798 1.00 90.25 114 ARG A CA 1
ATOM 877 C C . ARG A 1 114 ? -4.038 -1.306 25.379 1.00 90.25 114 ARG A C 1
ATOM 879 O O . ARG A 1 114 ? -3.954 -0.913 24.217 1.00 90.25 114 ARG A O 1
ATOM 886 N N . PRO A 1 115 ? -3.076 -1.020 26.278 1.00 86.94 115 PRO A N 1
ATOM 887 C CA . PRO A 1 115 ? -1.944 -0.134 25.974 1.00 86.94 115 PRO A CA 1
ATOM 888 C C . PRO A 1 115 ? -1.049 -0.643 24.831 1.00 86.94 115 PRO A C 1
ATOM 890 O O . PRO A 1 115 ? -0.458 0.158 24.114 1.00 86.94 115 PRO A O 1
ATOM 893 N N . GLN A 1 116 ? -0.980 -1.961 24.610 1.00 90.88 116 GLN A N 1
ATOM 894 C CA . GLN A 1 116 ? -0.228 -2.545 23.492 1.00 90.88 116 GLN A CA 1
ATOM 895 C C . GLN A 1 116 ? -0.818 -2.162 22.128 1.00 90.88 116 GLN A C 1
ATOM 897 O O . GLN A 1 116 ? -0.071 -1.971 21.171 1.00 90.88 116 GLN A O 1
ATOM 902 N N . LEU A 1 117 ? -2.147 -2.033 22.036 1.00 91.31 117 LEU A N 1
ATOM 903 C CA . LEU A 1 117 ? -2.805 -1.606 20.803 1.00 91.31 117 LEU A CA 1
ATOM 904 C C . LEU A 1 117 ? -2.489 -0.140 20.515 1.00 91.31 117 LEU A C 1
ATOM 906 O O . LEU A 1 117 ? -2.095 0.170 19.400 1.00 91.31 117 LEU A O 1
ATOM 910 N N . ALA A 1 118 ? -2.577 0.735 21.520 1.00 90.19 118 ALA A N 1
ATOM 911 C CA . ALA A 1 118 ? -2.235 2.149 21.361 1.00 90.19 118 ALA A CA 1
ATOM 912 C C . ALA A 1 118 ? -0.797 2.338 20.840 1.00 90.19 118 ALA A C 1
ATOM 914 O O . ALA A 1 118 ? -0.591 3.052 19.864 1.00 90.19 118 ALA A O 1
ATOM 915 N N . ALA A 1 119 ? 0.173 1.616 21.414 1.00 92.12 119 ALA A N 1
ATOM 916 C CA . ALA A 1 119 ? 1.559 1.638 20.941 1.00 92.12 119 ALA A CA 1
ATOM 917 C C . ALA A 1 119 ? 1.713 1.101 19.504 1.00 92.12 119 ALA A C 1
ATOM 919 O O . ALA A 1 119 ? 2.552 1.577 18.746 1.00 92.12 119 ALA A O 1
ATOM 920 N N . THR A 1 120 ? 0.898 0.114 19.115 1.00 93.38 120 THR A N 1
ATOM 921 C CA . THR A 1 120 ? 0.892 -0.420 17.745 1.00 93.38 120 THR A CA 1
ATOM 922 C C . THR A 1 120 ? 0.358 0.612 16.751 1.00 93.38 120 THR A C 1
ATOM 924 O O . THR A 1 120 ? 0.973 0.810 15.709 1.00 93.38 120 THR A O 1
ATOM 927 N N . LEU A 1 121 ? -0.745 1.295 17.080 1.00 93.75 121 LEU A N 1
ATOM 928 C CA . LEU A 1 121 ? -1.334 2.337 16.230 1.00 93.75 121 LEU A CA 1
ATOM 929 C C . LEU A 1 121 ? -0.394 3.538 16.065 1.00 93.75 121 LEU A C 1
ATOM 931 O O . LEU A 1 121 ? -0.256 4.065 14.967 1.00 93.75 121 LEU A O 1
ATOM 935 N N . GLU A 1 122 ? 0.289 3.941 17.138 1.00 92.38 122 GLU A N 1
ATOM 936 C CA . GLU A 1 122 ? 1.298 5.002 17.080 1.00 92.38 122 GLU A CA 1
ATOM 937 C C . GLU A 1 122 ? 2.475 4.612 16.176 1.00 92.38 122 GLU A C 1
ATOM 939 O O . GLU A 1 122 ? 2.917 5.418 15.363 1.00 92.38 122 GLU A O 1
ATOM 944 N N . ARG A 1 123 ? 2.948 3.361 16.254 1.00 94.50 123 ARG A N 1
ATOM 945 C CA . ARG A 1 123 ? 4.007 2.877 15.361 1.00 94.50 123 ARG A CA 1
ATOM 946 C C . ARG A 1 123 ? 3.574 2.881 13.893 1.00 94.50 123 ARG A C 1
ATOM 948 O O . ARG A 1 123 ? 4.342 3.352 13.062 1.00 94.50 123 ARG A O 1
ATOM 955 N N . LEU A 1 124 ? 2.363 2.404 13.588 1.00 94.25 124 LEU A N 1
ATOM 956 C CA . LEU A 1 124 ? 1.823 2.405 12.220 1.00 94.25 124 LEU A CA 1
ATOM 957 C C . LEU A 1 124 ? 1.780 3.815 11.630 1.00 94.25 124 LEU A C 1
ATOM 959 O O . LEU A 1 124 ? 2.179 4.006 10.492 1.00 94.25 124 LEU A O 1
ATOM 963 N N . HIS A 1 125 ? 1.388 4.814 12.422 1.00 91.94 125 HIS A N 1
ATOM 964 C CA . HIS A 1 125 ? 1.378 6.205 11.971 1.00 91.94 125 HIS A CA 1
ATOM 965 C C . HIS A 1 125 ? 2.762 6.695 11.506 1.00 91.94 125 HIS A C 1
ATOM 967 O O . HIS A 1 125 ? 2.869 7.424 10.522 1.00 91.94 125 HIS A O 1
ATOM 973 N N . PHE A 1 126 ? 3.839 6.282 12.182 1.00 92.56 126 PHE A N 1
ATOM 974 C CA . PHE A 1 126 ? 5.197 6.599 11.732 1.00 92.56 126 PHE A CA 1
ATOM 975 C C . PHE A 1 126 ? 5.599 5.799 10.487 1.00 92.56 126 PHE A C 1
ATOM 977 O O . PHE A 1 126 ? 6.214 6.367 9.587 1.00 92.56 126 PHE A O 1
ATOM 984 N N . GLU A 1 127 ? 5.224 4.518 10.413 1.00 93.81 127 GLU A N 1
ATOM 985 C CA . GLU A 1 127 ? 5.454 3.674 9.230 1.00 93.81 127 GLU A CA 1
ATOM 986 C C . GLU A 1 127 ? 4.756 4.264 7.984 1.00 93.81 127 GLU A C 1
ATOM 988 O O . GLU A 1 127 ? 5.363 4.328 6.918 1.00 93.81 127 GLU A O 1
ATOM 993 N N . HIS A 1 128 ? 3.546 4.821 8.125 1.00 95.88 128 HIS A N 1
ATOM 994 C CA . HIS A 1 128 ? 2.828 5.489 7.031 1.00 95.88 128 HIS A CA 1
ATOM 995 C C . HIS A 1 128 ? 3.599 6.659 6.429 1.00 95.88 128 HIS A C 1
ATOM 997 O O . HIS A 1 128 ? 3.584 6.850 5.214 1.00 95.88 128 HIS A O 1
ATOM 1003 N N . TRP A 1 129 ? 4.273 7.450 7.265 1.00 94.25 129 TRP A N 1
ATOM 1004 C CA . TRP A 1 129 ? 5.060 8.584 6.791 1.00 94.25 129 TRP A CA 1
ATOM 1005 C C . TRP A 1 129 ? 6.248 8.126 5.933 1.00 94.25 129 TRP A C 1
ATOM 1007 O O . TRP A 1 129 ? 6.533 8.723 4.891 1.00 94.25 129 TRP A O 1
ATOM 1017 N N . GLU A 1 130 ? 6.913 7.041 6.338 1.00 94.62 130 GLU A N 1
ATOM 1018 C CA . GLU A 1 130 ? 7.998 6.429 5.564 1.00 94.62 130 GLU A CA 1
ATOM 1019 C C . GLU A 1 130 ? 7.478 5.841 4.242 1.00 94.62 130 GLU A C 1
ATOM 1021 O O . GLU A 1 130 ? 8.047 6.111 3.178 1.00 94.62 130 GLU A O 1
ATOM 1026 N N . ASP A 1 131 ? 6.361 5.111 4.288 1.00 95.38 131 ASP A N 1
ATOM 1027 C CA . ASP A 1 131 ? 5.731 4.498 3.114 1.00 95.38 131 ASP A CA 1
ATOM 1028 C C . ASP A 1 131 ? 5.242 5.548 2.101 1.00 95.38 131 ASP A C 1
ATOM 1030 O O . ASP A 1 131 ? 5.408 5.375 0.889 1.00 95.38 131 ASP A O 1
ATOM 1034 N N . GLU A 1 132 ? 4.686 6.669 2.570 1.00 97.19 132 GLU A N 1
ATOM 1035 C CA . GLU A 1 132 ? 4.282 7.790 1.715 1.00 97.19 132 GLU A CA 1
ATOM 1036 C C . GLU A 1 132 ? 5.475 8.461 1.037 1.00 97.19 132 GLU A C 1
ATOM 1038 O O . GLU A 1 132 ? 5.418 8.744 -0.164 1.00 97.19 132 GLU A O 1
ATOM 1043 N N . SER A 1 133 ? 6.571 8.680 1.769 1.00 96.81 133 SER A N 1
ATOM 1044 C CA . SER A 1 133 ? 7.786 9.240 1.174 1.00 96.81 133 SER A CA 1
ATOM 1045 C C . SER A 1 133 ? 8.368 8.300 0.116 1.00 96.81 133 SER A C 1
ATOM 1047 O O . SER A 1 133 ? 8.802 8.758 -0.945 1.00 96.81 133 SER A O 1
ATOM 1049 N N . PHE A 1 134 ? 8.364 6.990 0.371 1.00 97.88 134 PHE A N 1
ATOM 1050 C CA . PHE A 1 134 ? 8.858 6.008 -0.591 1.00 97.88 134 PHE A CA 1
ATOM 1051 C C . PHE A 1 134 ? 7.946 5.912 -1.827 1.00 97.88 134 PHE A C 1
ATOM 1053 O O . PHE A 1 134 ? 8.428 5.832 -2.960 1.00 97.88 134 PHE A O 1
ATOM 1060 N N . ALA A 1 135 ? 6.627 5.997 -1.638 1.00 98.44 135 ALA A N 1
ATOM 1061 C CA . ALA A 1 135 ? 5.644 6.038 -2.719 1.00 98.44 135 ALA A CA 1
ATOM 1062 C C . ALA A 1 135 ? 5.891 7.199 -3.699 1.00 98.44 135 ALA A C 1
ATOM 1064 O O . ALA A 1 135 ? 5.786 7.019 -4.918 1.00 98.44 135 ALA A O 1
ATOM 1065 N N . GLU A 1 136 ? 6.215 8.384 -3.179 1.00 98.19 136 GLU A N 1
ATOM 1066 C CA . GLU A 1 136 ? 6.518 9.566 -3.991 1.00 98.19 136 GLU A CA 1
ATOM 1067 C C . GLU A 1 136 ? 7.826 9.406 -4.763 1.00 98.19 136 GLU A C 1
ATOM 1069 O O . GLU A 1 136 ? 7.846 9.623 -5.979 1.00 98.19 136 GLU A O 1
ATOM 1074 N N . GLU A 1 137 ? 8.886 8.936 -4.101 1.00 98.56 137 GLU A N 1
ATOM 1075 C CA . GLU A 1 137 ? 10.162 8.673 -4.766 1.00 98.56 137 GLU A CA 1
ATOM 1076 C C . GLU A 1 137 ? 9.995 7.652 -5.902 1.00 98.56 137 GLU A C 1
ATOM 1078 O O . GLU A 1 137 ? 10.445 7.881 -7.029 1.00 98.56 137 GLU A O 1
ATOM 1083 N N . LEU A 1 138 ? 9.300 6.541 -5.642 1.00 98.75 138 LEU A N 1
ATOM 1084 C CA . LEU A 1 138 ? 9.053 5.507 -6.644 1.00 98.75 138 LEU A CA 1
ATOM 1085 C C . LEU A 1 138 ? 8.277 6.052 -7.852 1.00 98.75 138 LEU A C 1
ATOM 1087 O O . LEU A 1 138 ? 8.619 5.748 -9.000 1.00 98.75 138 LEU A O 1
ATOM 1091 N N . ALA A 1 139 ? 7.247 6.868 -7.609 1.00 98.75 139 ALA A N 1
ATOM 1092 C CA . ALA A 1 139 ? 6.465 7.495 -8.668 1.00 98.75 139 ALA A CA 1
ATOM 1093 C C . ALA A 1 139 ? 7.333 8.390 -9.566 1.00 98.75 139 ALA A C 1
ATOM 1095 O O . ALA A 1 139 ? 7.231 8.314 -10.796 1.00 98.75 139 ALA A O 1
ATOM 1096 N N . GLU A 1 140 ? 8.216 9.198 -8.974 1.00 98.62 140 GLU A N 1
ATOM 1097 C CA . GLU A 1 140 ? 9.158 10.034 -9.720 1.00 98.62 140 GLU A CA 1
ATOM 1098 C C . GLU A 1 140 ? 10.112 9.192 -10.573 1.00 98.62 140 GLU A C 1
ATOM 1100 O O . GLU A 1 140 ? 10.243 9.442 -11.776 1.00 98.62 140 GLU A O 1
ATOM 1105 N N . LYS A 1 141 ? 10.715 8.141 -9.996 1.00 98.44 141 LYS A N 1
ATOM 1106 C CA . LYS A 1 141 ? 11.639 7.262 -10.734 1.00 98.44 141 LYS A CA 1
ATOM 1107 C C . LYS A 1 141 ? 10.966 6.554 -11.906 1.00 98.44 141 LYS A C 1
ATOM 1109 O O . LYS A 1 141 ? 11.566 6.471 -12.977 1.00 98.44 141 LYS A O 1
ATOM 1114 N N . LEU A 1 142 ? 9.721 6.100 -11.751 1.00 98.25 142 LEU A N 1
ATOM 1115 C CA . LEU A 1 142 ? 8.945 5.519 -12.853 1.00 98.25 142 LEU A CA 1
ATOM 1116 C C . LEU A 1 142 ? 8.706 6.527 -13.981 1.00 98.25 142 LEU A C 1
ATOM 1118 O O . LEU A 1 142 ? 8.893 6.209 -15.158 1.00 98.25 142 LEU A O 1
ATOM 1122 N N . ILE A 1 143 ? 8.298 7.750 -13.633 1.00 98.31 143 ILE A N 1
ATOM 1123 C CA . ILE A 1 143 ? 8.036 8.810 -14.612 1.00 98.31 143 ILE A CA 1
ATOM 1124 C C . ILE A 1 143 ? 9.314 9.158 -15.381 1.00 98.31 143 ILE A C 1
ATOM 1126 O O . ILE A 1 143 ? 9.276 9.291 -16.609 1.00 98.31 143 ILE A O 1
ATOM 1130 N N . ASP A 1 144 ? 10.437 9.297 -14.683 1.00 97.31 144 ASP A N 1
ATOM 1131 C CA . ASP A 1 144 ? 11.719 9.628 -15.299 1.00 97.31 144 ASP A CA 1
ATOM 1132 C C . ASP A 1 144 ? 12.252 8.489 -16.169 1.00 97.31 144 ASP A C 1
ATOM 1134 O O . ASP A 1 144 ? 12.733 8.747 -17.276 1.00 97.31 144 ASP A O 1
ATOM 1138 N N . TYR A 1 145 ? 12.073 7.236 -15.741 1.00 95.94 145 TYR A N 1
ATOM 1139 C CA . TYR A 1 145 ? 12.424 6.070 -16.547 1.00 95.94 145 TYR A CA 1
ATOM 1140 C C . TYR A 1 145 ? 11.649 6.037 -17.869 1.00 95.94 145 TYR A C 1
ATOM 1142 O O . TYR A 1 145 ? 12.254 5.905 -18.933 1.00 95.94 145 TYR A O 1
ATOM 1150 N N . VAL A 1 146 ? 10.325 6.241 -17.833 1.00 95.50 146 VAL A N 1
ATOM 1151 C CA . VAL A 1 146 ? 9.498 6.270 -19.053 1.00 95.50 146 VAL A CA 1
ATOM 1152 C C . VAL A 1 146 ? 9.907 7.417 -19.982 1.00 95.50 146 VAL A C 1
ATOM 1154 O O . VAL A 1 146 ? 10.016 7.220 -21.195 1.00 95.50 146 VAL A O 1
ATOM 1157 N N . LYS A 1 147 ? 10.172 8.615 -19.441 1.00 93.44 147 LYS A N 1
ATOM 1158 C CA . LYS A 1 147 ? 10.647 9.759 -20.242 1.00 93.44 147 LYS A CA 1
ATOM 1159 C C . LYS A 1 147 ? 11.984 9.456 -20.919 1.00 93.44 147 LYS A C 1
ATOM 1161 O O . LYS A 1 147 ? 12.141 9.740 -22.105 1.00 93.44 147 LYS A O 1
ATOM 1166 N N . ALA A 1 148 ? 12.930 8.876 -20.180 1.00 91.62 148 ALA A N 1
ATOM 1167 C CA . ALA A 1 148 ? 14.235 8.502 -20.710 1.00 91.62 148 ALA A CA 1
ATOM 1168 C C . ALA A 1 148 ? 14.107 7.415 -21.787 1.00 91.62 148 ALA A C 1
ATOM 1170 O O . ALA A 1 148 ? 14.700 7.543 -22.858 1.00 91.62 148 ALA A O 1
ATOM 1171 N N . ALA A 1 149 ? 13.282 6.390 -21.551 1.00 87.44 149 ALA A N 1
ATOM 1172 C CA . ALA A 1 149 ? 13.030 5.315 -22.504 1.00 87.44 149 ALA A CA 1
ATOM 1173 C C . ALA A 1 149 ? 12.407 5.827 -23.813 1.00 87.44 149 ALA A C 1
ATOM 1175 O O . ALA A 1 149 ? 12.846 5.416 -24.884 1.00 87.44 149 ALA A O 1
ATOM 1176 N N . ALA A 1 150 ? 11.454 6.763 -23.742 1.00 83.69 150 ALA A N 1
ATOM 1177 C CA . ALA A 1 150 ? 10.834 7.385 -24.915 1.00 83.69 150 ALA A CA 1
ATOM 1178 C C . ALA A 1 150 ? 11.788 8.300 -25.706 1.00 83.69 150 ALA A C 1
ATOM 1180 O O . ALA A 1 150 ? 11.599 8.493 -26.907 1.00 83.69 150 ALA A O 1
ATOM 1181 N N . ALA A 1 151 ? 12.803 8.869 -25.046 1.00 82.56 151 ALA A N 1
ATOM 1182 C CA . ALA A 1 151 ? 13.826 9.698 -25.682 1.00 82.56 151 ALA A CA 1
ATOM 1183 C C . ALA A 1 151 ? 14.957 8.878 -26.329 1.00 82.56 151 ALA A C 1
ATOM 1185 O O . ALA A 1 151 ? 15.708 9.420 -27.146 1.00 82.56 151 ALA A O 1
ATOM 1186 N N . ARG A 1 152 ? 15.097 7.585 -25.992 1.00 74.88 152 ARG A N 1
ATOM 1187 C CA . ARG A 1 152 ? 16.048 6.701 -26.676 1.00 74.88 152 ARG A CA 1
ATOM 1188 C C . ARG A 1 152 ? 15.596 6.534 -28.130 1.00 74.88 152 ARG A C 1
ATOM 1190 O O . ARG A 1 152 ? 14.429 6.216 -28.365 1.00 74.88 152 ARG A O 1
ATOM 1197 N N . PRO A 1 153 ? 16.484 6.721 -29.123 1.00 61.31 153 PRO A N 1
ATOM 1198 C CA . PRO A 1 153 ? 16.147 6.358 -30.489 1.00 61.31 153 PRO A CA 1
ATOM 1199 C C . PRO A 1 153 ? 15.766 4.875 -30.493 1.00 61.31 153 PRO A C 1
ATOM 1201 O O . PRO A 1 153 ? 16.519 4.047 -29.975 1.00 61.31 153 PRO A O 1
ATOM 1204 N N . GLY A 1 154 ? 14.579 4.557 -31.022 1.00 61.56 154 GLY A N 1
ATOM 1205 C CA . GLY A 1 154 ? 14.122 3.173 -31.147 1.00 61.56 154 GLY A CA 1
ATOM 1206 C C . GLY A 1 154 ? 15.182 2.320 -31.851 1.00 61.56 154 GLY A C 1
ATOM 1207 O O . GLY A 1 154 ? 16.027 2.880 -32.562 1.00 61.56 154 GLY A O 1
ATOM 1208 N N . PRO A 1 155 ? 15.177 0.985 -31.670 1.00 51.72 155 PRO A N 1
ATOM 1209 C CA . PRO A 1 155 ? 16.124 0.136 -32.375 1.00 51.72 155 PRO A CA 1
ATOM 1210 C C . PRO A 1 155 ? 16.058 0.507 -33.855 1.00 51.72 155 PRO A C 1
ATOM 1212 O O . PRO A 1 155 ? 14.973 0.509 -34.444 1.00 51.72 155 PRO A O 1
ATOM 1215 N N . LEU A 1 156 ? 17.203 0.884 -34.444 1.00 46.41 156 LEU A N 1
ATOM 1216 C CA . LEU A 1 156 ? 17.295 0.960 -35.896 1.00 46.41 156 LEU A CA 1
ATOM 1217 C C . LEU A 1 156 ? 16.666 -0.335 -36.413 1.00 46.41 156 LEU A C 1
ATOM 1219 O O . LEU A 1 156 ? 17.052 -1.414 -35.954 1.00 46.41 156 LEU A O 1
ATOM 1223 N N . ALA A 1 157 ? 15.683 -0.209 -37.311 1.00 46.12 157 ALA A N 1
ATOM 1224 C CA . ALA A 1 157 ? 15.065 -1.331 -38.008 1.00 46.12 157 ALA A CA 1
ATOM 1225 C C . ALA A 1 157 ? 16.133 -2.383 -38.343 1.00 46.12 157 ALA A C 1
ATOM 1227 O O . ALA A 1 157 ? 17.264 -1.983 -38.652 1.00 46.12 157 ALA A O 1
ATOM 1228 N N . PRO A 1 158 ? 15.820 -3.694 -38.282 1.00 41.81 158 PRO A N 1
ATOM 1229 C CA . PRO A 1 158 ? 16.811 -4.735 -38.506 1.00 41.81 158 PRO A CA 1
ATOM 1230 C C . PRO A 1 158 ? 17.566 -4.402 -39.787 1.00 41.81 158 PRO A C 1
ATOM 1232 O O . PRO A 1 158 ? 16.987 -4.402 -40.874 1.00 41.81 158 PRO A O 1
ATOM 1235 N N . ARG A 1 159 ? 18.851 -4.043 -39.657 1.00 45.12 159 ARG A N 1
ATOM 1236 C CA . ARG A 1 159 ? 19.722 -3.911 -40.820 1.00 45.12 159 ARG A CA 1
ATOM 1237 C C . ARG A 1 159 ? 19.629 -5.269 -41.486 1.00 45.12 159 ARG A C 1
ATOM 1239 O O . ARG A 1 159 ? 20.011 -6.256 -40.856 1.00 45.12 159 ARG A O 1
ATOM 1246 N N . CYS A 1 160 ? 19.034 -5.306 -42.681 1.00 34.50 160 CYS A N 1
ATOM 1247 C CA . CYS A 1 160 ? 18.897 -6.500 -43.501 1.00 34.50 160 CYS A CA 1
ATOM 1248 C C . CYS A 1 160 ? 20.141 -7.352 -43.300 1.00 34.50 160 CYS A C 1
ATOM 1250 O O . CYS A 1 160 ? 21.246 -6.830 -43.463 1.00 34.50 160 CYS A O 1
ATOM 1252 N N . ALA A 1 161 ? 19.934 -8.589 -42.847 1.00 49.34 161 ALA A N 1
ATOM 1253 C CA . ALA A 1 161 ? 20.977 -9.512 -42.446 1.00 49.34 161 ALA A CA 1
ATOM 1254 C C . ALA A 1 161 ? 22.197 -9.382 -43.364 1.00 49.34 161 ALA A C 1
ATOM 1256 O O . ALA A 1 161 ? 22.205 -9.880 -44.488 1.00 49.34 161 ALA A O 1
ATOM 1257 N N . ALA A 1 162 ? 23.248 -8.726 -42.874 1.00 49.94 162 ALA A N 1
ATOM 1258 C CA . ALA A 1 162 ? 24.572 -9.007 -43.376 1.00 49.94 162 ALA A CA 1
ATOM 1259 C C . ALA A 1 162 ? 24.894 -10.390 -42.816 1.00 49.94 162 ALA A C 1
ATOM 1261 O O . ALA A 1 162 ? 25.388 -10.531 -41.698 1.00 49.94 162 ALA A O 1
ATOM 1262 N N . SER A 1 163 ? 24.511 -11.417 -43.571 1.00 49.97 163 SER A N 1
ATOM 1263 C CA . SER A 1 163 ? 25.016 -12.767 -43.403 1.00 49.97 163 SER A C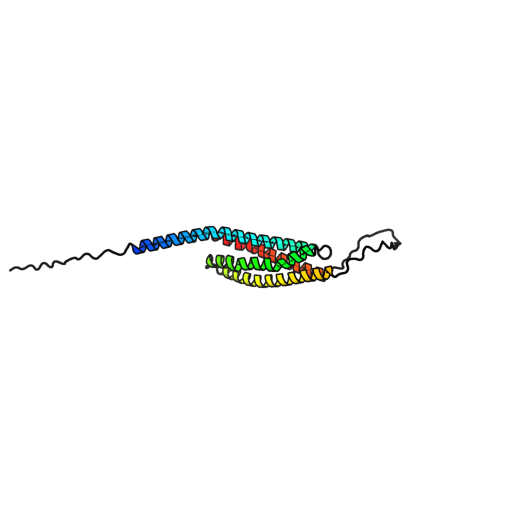A 1
ATOM 1264 C C . SER A 1 163 ? 26.535 -12.684 -43.498 1.00 49.97 163 SER A C 1
ATOM 1266 O O . SER A 1 163 ? 27.095 -12.647 -44.592 1.00 49.97 163 SER A O 1
ATOM 1268 N N . VAL A 1 164 ? 27.216 -12.600 -42.361 1.00 51.38 164 VAL A N 1
ATOM 1269 C CA . VAL A 1 164 ? 28.644 -12.891 -42.325 1.00 51.38 164 VAL A CA 1
ATOM 1270 C C . VAL A 1 164 ? 28.727 -14.413 -42.272 1.00 51.38 164 VAL A C 1
ATOM 1272 O O . VAL A 1 164 ? 28.305 -14.991 -41.267 1.00 51.38 164 VAL A O 1
ATOM 1275 N N . PRO A 1 165 ? 29.201 -15.102 -43.324 1.00 42.22 165 PRO A N 1
ATOM 1276 C CA . PRO A 1 165 ? 29.375 -16.539 -43.240 1.00 42.22 165 PRO A CA 1
ATOM 1277 C C . PRO A 1 165 ? 30.471 -16.803 -42.205 1.00 42.22 165 PRO A C 1
ATOM 1279 O O . PRO A 1 165 ? 31.632 -16.447 -42.408 1.00 42.22 165 PRO A O 1
ATOM 1282 N N . ARG A 1 166 ? 30.113 -17.401 -41.066 1.00 54.66 166 ARG A N 1
ATOM 1283 C CA . ARG A 1 166 ? 31.103 -17.963 -40.143 1.00 54.66 166 ARG A CA 1
ATOM 1284 C C . ARG A 1 166 ? 31.322 -19.418 -40.522 1.00 54.66 166 ARG A C 1
ATOM 1286 O O . ARG A 1 166 ? 30.481 -20.268 -40.252 1.00 54.66 166 ARG A O 1
ATOM 1293 N N . VAL A 1 167 ? 32.471 -19.697 -41.128 1.00 47.59 167 VAL A N 1
ATOM 1294 C CA . VAL A 1 167 ? 33.010 -21.056 -41.202 1.00 47.59 167 VAL A CA 1
ATOM 1295 C C . VAL A 1 167 ? 33.528 -21.409 -39.809 1.00 47.59 167 VAL A C 1
ATOM 1297 O O . VAL A 1 167 ? 34.547 -20.885 -39.364 1.00 47.59 167 VAL A O 1
ATOM 1300 N N . GLY A 1 168 ? 32.794 -22.256 -39.091 1.00 47.41 168 GLY A N 1
ATOM 1301 C CA . GLY A 1 168 ? 33.301 -22.944 -37.908 1.00 47.41 168 GLY A CA 1
ATOM 1302 C C . GLY A 1 168 ? 34.040 -24.211 -38.333 1.00 47.41 168 GLY A C 1
ATOM 1303 O O . GLY A 1 168 ? 33.537 -24.965 -39.159 1.00 47.41 168 GLY A O 1
ATOM 1304 N N . VAL A 1 169 ? 35.217 -24.463 -37.761 1.00 57.66 169 VAL A N 1
ATOM 1305 C CA . VAL A 1 169 ? 36.043 -25.643 -38.080 1.00 57.66 169 VAL A CA 1
ATOM 1306 C C . VAL A 1 169 ? 35.449 -26.960 -37.533 1.00 57.66 169 VAL A C 1
ATOM 1308 O O . VAL A 1 169 ? 35.903 -28.022 -37.927 1.00 57.66 169 VAL A O 1
ATOM 1311 N N . PHE A 1 170 ? 34.380 -26.937 -36.722 1.00 57.69 170 PHE A N 1
ATOM 1312 C CA . PHE A 1 170 ? 33.676 -28.145 -36.248 1.00 57.69 170 PHE A CA 1
ATOM 1313 C C . PHE A 1 170 ? 32.174 -27.886 -35.971 1.00 57.69 170 PHE A C 1
ATOM 1315 O O . PHE A 1 170 ? 31.755 -27.695 -34.834 1.00 57.69 170 PHE A O 1
ATOM 1322 N N . GLY A 1 171 ? 31.357 -27.840 -37.029 1.00 51.69 171 GLY A N 1
ATOM 1323 C CA . GLY A 1 171 ? 29.992 -28.404 -37.105 1.00 51.69 171 GLY A CA 1
ATOM 1324 C C . GLY A 1 171 ? 28.914 -28.198 -36.019 1.00 51.69 171 GLY A C 1
ATOM 1325 O O . GLY A 1 171 ? 27.915 -28.903 -36.102 1.00 51.69 171 GLY A O 1
ATOM 1326 N N . THR A 1 172 ? 29.027 -27.289 -35.043 1.00 49.16 172 THR A N 1
ATOM 1327 C CA . THR A 1 172 ? 27.980 -27.111 -34.008 1.00 49.16 172 THR A CA 1
ATOM 1328 C C . THR A 1 172 ? 27.518 -25.659 -33.926 1.00 49.16 172 THR A C 1
ATOM 1330 O O . THR A 1 172 ? 28.300 -24.767 -33.602 1.00 49.16 172 THR A O 1
ATOM 1333 N N . ILE A 1 173 ? 26.240 -25.412 -34.227 1.00 49.34 173 ILE A N 1
ATOM 1334 C CA . ILE A 1 173 ? 25.598 -24.101 -34.075 1.00 49.34 173 ILE A CA 1
ATOM 1335 C C . ILE A 1 173 ? 24.986 -24.042 -32.671 1.00 49.34 173 ILE A C 1
ATOM 1337 O O . ILE A 1 173 ? 23.992 -24.711 -32.406 1.00 49.34 173 ILE A O 1
ATOM 1341 N N . VAL A 1 174 ? 25.560 -23.234 -31.775 1.00 55.25 174 VAL A N 1
ATOM 1342 C CA . VAL A 1 174 ? 24.870 -22.779 -30.558 1.00 55.25 174 VAL A CA 1
ATOM 1343 C C . VAL A 1 174 ? 24.277 -21.409 -30.876 1.00 55.25 174 VAL A C 1
ATOM 1345 O O . VAL A 1 174 ? 24.987 -20.406 -30.916 1.00 55.25 174 VAL A O 1
ATOM 1348 N N . SER A 1 175 ? 22.981 -21.374 -31.175 1.00 48.59 175 SER A N 1
ATOM 1349 C CA . SER A 1 175 ? 22.225 -20.134 -31.347 1.00 48.59 175 SER A CA 1
ATOM 1350 C C . SER A 1 175 ? 21.627 -19.721 -30.008 1.00 48.59 175 SER A C 1
ATOM 1352 O O . SER A 1 175 ? 20.637 -20.292 -29.567 1.00 48.59 175 SER A O 1
ATOM 1354 N N . GLY A 1 176 ? 22.216 -18.713 -29.374 1.00 51.00 176 GLY A N 1
ATOM 1355 C CA . GLY A 1 176 ? 21.604 -18.016 -28.249 1.00 51.00 176 GLY A CA 1
ATOM 1356 C C . GLY A 1 176 ? 22.495 -16.870 -27.779 1.00 51.00 176 GLY A C 1
ATOM 1357 O O . GLY A 1 176 ? 23.606 -17.137 -27.322 1.00 51.00 176 GLY A O 1
ATOM 1358 N N . PRO A 1 177 ? 22.079 -15.598 -27.895 1.00 47.62 177 PRO A N 1
ATOM 1359 C CA . PRO A 1 177 ? 22.773 -14.530 -27.200 1.00 47.62 177 PRO A CA 1
ATOM 1360 C C . PRO A 1 177 ? 22.441 -14.623 -25.704 1.00 47.62 177 PRO A C 1
ATOM 1362 O O . PRO A 1 177 ? 21.311 -14.390 -25.292 1.00 47.62 177 PRO A O 1
ATOM 1365 N N . LEU A 1 178 ? 23.442 -14.934 -24.882 1.00 49.06 178 LEU A N 1
ATOM 1366 C CA . LEU A 1 178 ? 23.462 -14.533 -23.474 1.00 49.06 178 LEU A CA 1
ATOM 1367 C C . LEU A 1 178 ? 23.651 -13.007 -23.443 1.00 49.06 178 LEU A C 1
ATOM 1369 O O . LEU A 1 178 ? 24.775 -12.525 -23.314 1.00 49.06 178 LEU A O 1
ATOM 1373 N N . SER A 1 179 ? 22.581 -12.229 -23.627 1.00 47.84 179 SER A N 1
ATOM 1374 C CA . SER A 1 179 ? 22.636 -10.780 -23.397 1.00 47.84 179 SER A CA 1
ATOM 1375 C C . SER A 1 179 ? 22.403 -10.488 -21.916 1.00 47.84 179 SER A C 1
ATOM 1377 O O . SER A 1 179 ? 21.349 -10.006 -21.515 1.00 47.84 179 SER A O 1
ATOM 1379 N N . ILE A 1 180 ? 23.412 -10.765 -21.090 1.00 51.06 180 ILE A N 1
ATOM 1380 C CA . ILE A 1 180 ? 23.545 -10.096 -19.792 1.00 51.06 180 ILE A CA 1
ATOM 1381 C C . ILE A 1 180 ? 24.145 -8.717 -20.086 1.00 51.06 180 ILE A C 1
ATOM 1383 O O . ILE A 1 180 ? 25.336 -8.478 -19.916 1.00 51.06 180 ILE A O 1
ATOM 1387 N N . SER A 1 181 ? 23.329 -7.815 -20.615 1.00 52.03 181 SER A N 1
ATOM 1388 C CA . SER A 1 181 ? 23.558 -6.385 -20.432 1.00 52.03 181 SER A CA 1
ATOM 1389 C C . SER A 1 181 ? 22.304 -5.847 -19.771 1.00 52.03 181 SER A C 1
ATOM 1391 O O . SER A 1 181 ? 21.464 -5.228 -20.420 1.00 52.03 181 SER A O 1
ATOM 1393 N N . ALA A 1 182 ? 22.130 -6.208 -18.502 1.00 67.81 182 ALA A N 1
ATOM 1394 C CA . ALA A 1 182 ? 21.045 -5.673 -17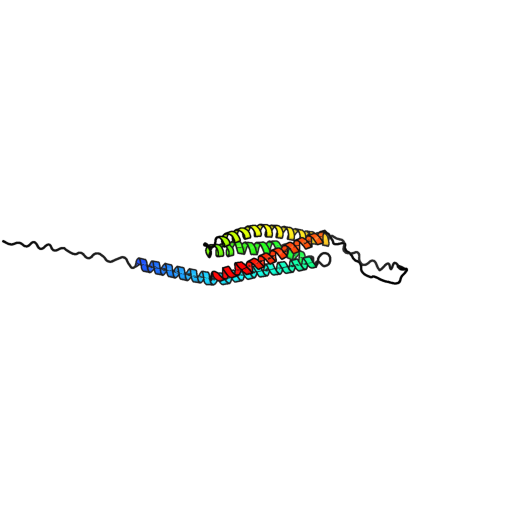.711 1.00 67.81 182 ALA A CA 1
ATOM 1395 C C . ALA A 1 182 ? 21.208 -4.149 -17.661 1.00 67.81 182 ALA A C 1
ATOM 1397 O O . ALA A 1 182 ? 22.297 -3.643 -17.389 1.00 67.81 182 ALA A O 1
ATOM 1398 N N . ASP A 1 183 ? 20.160 -3.424 -18.041 1.00 84.94 183 ASP A N 1
ATOM 1399 C CA . ASP A 1 183 ? 20.112 -1.972 -17.921 1.00 84.94 183 ASP A CA 1
ATOM 1400 C C . ASP A 1 183 ? 20.148 -1.650 -16.413 1.00 84.94 183 ASP A C 1
ATOM 1402 O O . ASP A 1 183 ? 19.161 -1.930 -15.729 1.00 84.94 183 ASP A O 1
ATOM 1406 N N . PRO A 1 184 ? 21.253 -1.108 -15.860 1.00 90.62 184 PRO A N 1
ATOM 1407 C CA . PRO A 1 184 ? 21.407 -0.958 -14.410 1.00 90.62 184 PRO A CA 1
ATOM 1408 C C . PRO A 1 184 ? 20.361 -0.009 -13.812 1.00 90.62 184 PRO A C 1
ATOM 1410 O O . PRO A 1 184 ? 20.017 -0.118 -12.636 1.00 90.62 184 PRO A O 1
ATOM 1413 N N . VAL A 1 185 ? 19.821 0.913 -14.619 1.00 92.31 185 VAL A N 1
ATOM 1414 C CA . VAL A 1 185 ? 18.720 1.789 -14.201 1.00 92.31 185 VAL A CA 1
ATOM 1415 C C . VAL A 1 185 ? 17.429 0.982 -14.078 1.00 92.31 185 VAL A C 1
ATOM 1417 O O . VAL A 1 185 ? 16.683 1.159 -13.116 1.00 92.31 185 VAL A O 1
ATOM 1420 N N . ALA A 1 186 ? 17.176 0.074 -15.022 1.00 93.88 186 ALA A N 1
ATOM 1421 C CA . ALA A 1 186 ? 16.022 -0.815 -14.971 1.00 93.88 186 ALA A CA 1
ATOM 1422 C C . ALA A 1 186 ? 16.118 -1.824 -13.818 1.00 93.88 186 ALA A C 1
ATOM 1424 O O . ALA A 1 186 ? 15.111 -2.085 -13.166 1.00 93.88 186 ALA A O 1
ATOM 1425 N N . GLU A 1 187 ? 17.312 -2.349 -13.524 1.00 94.88 187 GLU A N 1
ATOM 1426 C CA . GLU A 1 187 ? 17.537 -3.225 -12.365 1.00 94.88 187 GLU A CA 1
ATOM 1427 C C . GLU A 1 187 ? 17.241 -2.501 -11.049 1.00 94.88 187 GLU A C 1
ATOM 1429 O O . GLU A 1 187 ? 16.490 -3.013 -10.217 1.00 94.88 187 GLU A O 1
ATOM 1434 N N . ALA A 1 188 ? 17.776 -1.287 -10.877 1.00 97.19 188 ALA A N 1
ATOM 1435 C CA . ALA A 1 188 ? 17.518 -0.474 -9.692 1.00 97.19 188 ALA A CA 1
ATOM 1436 C C . ALA A 1 188 ? 16.020 -0.160 -9.535 1.00 97.19 188 ALA A C 1
ATOM 1438 O O . ALA A 1 188 ? 15.465 -0.307 -8.446 1.00 97.19 188 ALA A O 1
ATOM 1439 N N . LEU A 1 189 ? 15.342 0.204 -10.627 1.00 97.94 189 LEU A N 1
ATOM 1440 C CA . LEU A 1 189 ? 13.903 0.463 -10.614 1.00 97.94 189 LEU A CA 1
ATOM 1441 C C . LEU A 1 189 ? 13.094 -0.801 -10.292 1.00 97.94 189 LEU A C 1
ATOM 1443 O O . LEU A 1 189 ? 12.159 -0.750 -9.495 1.00 97.94 189 LEU A O 1
ATOM 1447 N N . GLY A 1 190 ? 13.478 -1.945 -10.862 1.00 97.88 190 GLY A N 1
ATOM 1448 C CA . GLY A 1 190 ? 12.879 -3.245 -10.572 1.00 97.88 190 GLY A CA 1
ATOM 1449 C C . GLY A 1 190 ? 13.054 -3.670 -9.113 1.00 97.88 190 GLY A C 1
ATOM 1450 O O . GLY A 1 190 ? 12.154 -4.300 -8.558 1.00 97.88 190 GLY A O 1
ATOM 1451 N N . TYR A 1 191 ? 14.174 -3.310 -8.481 1.00 98.25 191 TYR A N 1
ATOM 1452 C CA . TYR A 1 191 ? 14.400 -3.506 -7.049 1.00 98.25 191 TYR A CA 1
ATOM 1453 C C . TYR A 1 191 ? 13.492 -2.602 -6.201 1.00 98.25 191 TYR A C 1
ATOM 1455 O O . TYR A 1 191 ? 12.836 -3.091 -5.282 1.00 98.25 191 TYR A O 1
ATOM 1463 N N . MET A 1 192 ? 13.391 -1.308 -6.537 1.00 98.56 192 MET A N 1
ATOM 1464 C CA . MET A 1 192 ? 12.514 -0.365 -5.826 1.00 98.56 192 MET A CA 1
ATOM 1465 C C . MET A 1 192 ? 11.041 -0.780 -5.903 1.00 98.56 192 MET A C 1
ATOM 1467 O O . MET A 1 192 ? 10.353 -0.780 -4.886 1.00 98.56 192 MET A O 1
ATOM 1471 N N . LEU A 1 193 ? 10.570 -1.181 -7.090 1.00 98.75 193 LEU A N 1
ATOM 1472 C CA . LEU A 1 193 ? 9.206 -1.676 -7.293 1.00 98.75 193 LEU A CA 1
ATOM 1473 C C . LEU A 1 193 ? 8.903 -2.869 -6.386 1.00 98.75 193 LEU A C 1
ATOM 1475 O O . LEU A 1 193 ? 7.904 -2.840 -5.671 1.00 98.75 193 LEU A O 1
ATOM 1479 N N . ARG A 1 194 ? 9.781 -3.884 -6.395 1.00 98.62 194 ARG A N 1
ATOM 1480 C CA . ARG A 1 194 ? 9.632 -5.100 -5.580 1.00 98.62 194 ARG A CA 1
ATOM 1481 C C . ARG A 1 194 ? 9.612 -4.780 -4.094 1.00 98.62 194 ARG A C 1
ATOM 1483 O O . ARG A 1 194 ? 8.671 -5.172 -3.413 1.00 98.62 194 ARG A O 1
ATOM 1490 N N . GLY A 1 195 ? 10.560 -3.973 -3.616 1.00 98.31 195 GLY A N 1
ATOM 1491 C CA . GLY A 1 195 ? 10.577 -3.530 -2.222 1.00 98.31 195 GLY A CA 1
ATOM 1492 C C . GLY A 1 195 ? 9.282 -2.822 -1.809 1.00 98.31 195 GLY A C 1
ATOM 1493 O O . GLY A 1 195 ? 8.732 -3.114 -0.747 1.00 98.31 195 GLY A O 1
ATOM 1494 N N . PHE A 1 196 ? 8.760 -1.946 -2.672 1.00 98.62 196 PHE A N 1
ATOM 1495 C CA . PHE A 1 196 ? 7.536 -1.201 -2.398 1.00 98.62 196 PHE A CA 1
ATOM 1496 C C . PHE A 1 196 ? 6.290 -2.094 -2.373 1.00 98.62 196 PHE A C 1
ATOM 1498 O O . PHE A 1 196 ? 5.572 -2.105 -1.375 1.00 98.62 196 PHE A O 1
ATOM 1505 N N . PHE A 1 197 ? 6.014 -2.870 -3.432 1.00 98.44 197 PHE A N 1
ATOM 1506 C CA . PHE A 1 197 ? 4.781 -3.668 -3.467 1.00 98.44 197 PHE A CA 1
ATOM 1507 C C . PHE A 1 197 ? 4.810 -4.839 -2.477 1.00 98.44 197 PHE A C 1
ATOM 1509 O O . PHE A 1 197 ? 3.757 -5.234 -1.977 1.00 98.44 197 PHE A O 1
ATOM 1516 N N . GLU A 1 198 ? 5.982 -5.397 -2.155 1.00 98.31 198 GLU A N 1
ATOM 1517 C CA . GLU A 1 198 ? 6.114 -6.410 -1.101 1.00 98.31 198 GLU A CA 1
ATOM 1518 C C . GLU A 1 198 ? 5.899 -5.800 0.288 1.00 98.31 198 GLU A C 1
ATOM 1520 O O . GLU A 1 198 ? 5.248 -6.415 1.135 1.00 98.31 198 GLU A O 1
ATOM 1525 N N . GLY A 1 199 ? 6.409 -4.586 0.527 1.00 97.69 199 GLY A N 1
ATOM 1526 C CA . GLY A 1 199 ? 6.111 -3.804 1.729 1.00 97.69 199 GLY A CA 1
ATOM 1527 C C . GLY A 1 199 ? 4.615 -3.550 1.879 1.00 97.69 199 GLY A C 1
ATOM 1528 O O . GLY A 1 199 ? 4.019 -3.956 2.877 1.00 97.69 199 GLY A O 1
ATOM 1529 N N . LEU A 1 200 ? 3.989 -3.010 0.834 1.00 97.81 200 LEU A N 1
ATOM 1530 C CA . LEU A 1 200 ? 2.562 -2.708 0.823 1.00 97.81 200 LEU A CA 1
ATOM 1531 C C . LEU A 1 200 ? 1.696 -3.972 0.974 1.00 97.81 200 LEU A C 1
ATOM 1533 O O . LEU A 1 200 ? 0.702 -3.953 1.691 1.00 97.81 200 LEU A O 1
ATOM 1537 N N . ARG A 1 201 ? 2.083 -5.112 0.381 1.00 98.44 201 ARG A N 1
ATOM 1538 C CA . ARG A 1 201 ? 1.398 -6.405 0.599 1.00 98.44 201 ARG A CA 1
ATOM 1539 C 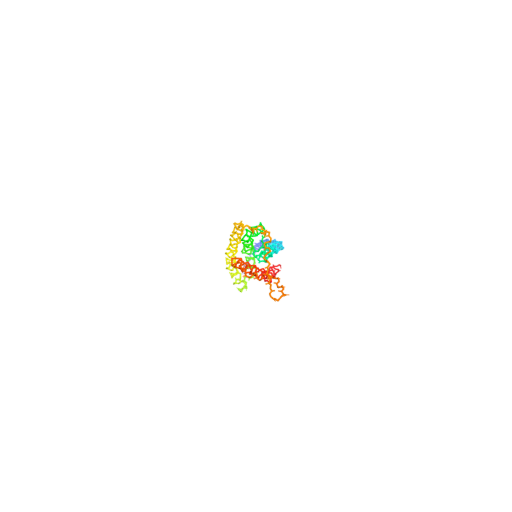C . ARG A 1 201 ? 1.477 -6.870 2.056 1.00 98.44 201 ARG A C 1
ATOM 1541 O O . ARG A 1 201 ? 0.489 -7.396 2.563 1.00 98.44 201 ARG A O 1
ATOM 1548 N N . ARG A 1 202 ? 2.615 -6.678 2.735 1.00 97.38 202 ARG A N 1
ATOM 1549 C CA . ARG A 1 202 ? 2.755 -6.994 4.171 1.00 97.38 202 ARG A CA 1
ATOM 1550 C C . ARG A 1 202 ? 1.907 -6.069 5.040 1.00 97.38 202 ARG A C 1
ATOM 1552 O O . ARG A 1 202 ? 1.289 -6.553 5.982 1.00 97.38 202 ARG A O 1
ATOM 1559 N N . HIS A 1 203 ? 1.849 -4.785 4.698 1.00 96.06 203 HIS A N 1
ATOM 1560 C CA . HIS A 1 203 ? 0.985 -3.815 5.364 1.00 96.06 203 HIS A CA 1
ATOM 1561 C C . HIS A 1 203 ? -0.496 -4.215 5.236 1.00 96.06 203 HIS A C 1
ATOM 1563 O O . HIS A 1 203 ? -1.179 -4.428 6.233 1.00 96.06 203 HIS A O 1
ATOM 1569 N N . ILE A 1 204 ? -0.949 -4.474 4.008 1.00 96.38 204 ILE A N 1
ATOM 1570 C CA . ILE A 1 204 ? -2.298 -4.967 3.702 1.00 96.38 204 ILE A CA 1
ATOM 1571 C C . ILE A 1 204 ? -2.642 -6.243 4.491 1.00 96.38 204 ILE A C 1
ATOM 1573 O O . ILE A 1 204 ? -3.745 -6.369 5.025 1.00 96.38 204 ILE A O 1
ATOM 1577 N N . ALA A 1 205 ? -1.718 -7.208 4.552 1.00 97.12 205 ALA A N 1
ATOM 1578 C CA . ALA A 1 205 ? -1.925 -8.448 5.298 1.00 97.12 205 ALA A CA 1
ATOM 1579 C C . ALA A 1 205 ? -2.079 -8.179 6.801 1.00 97.12 205 ALA A C 1
ATOM 1581 O O . ALA A 1 205 ? -2.988 -8.715 7.430 1.00 97.12 205 ALA A O 1
ATOM 1582 N N . PHE A 1 206 ? -1.251 -7.293 7.362 1.00 94.62 206 PHE A N 1
ATOM 1583 C CA . PHE A 1 206 ? -1.376 -6.870 8.752 1.00 94.62 206 PHE A CA 1
ATOM 1584 C C . PHE A 1 206 ? -2.758 -6.256 9.034 1.00 94.62 206 PHE A C 1
ATOM 1586 O O . PHE A 1 206 ? -3.407 -6.621 10.017 1.00 94.62 206 PHE A O 1
ATOM 1593 N N . GLU A 1 207 ? -3.246 -5.368 8.167 1.00 93.69 207 GLU A N 1
ATOM 1594 C CA . GLU A 1 207 ?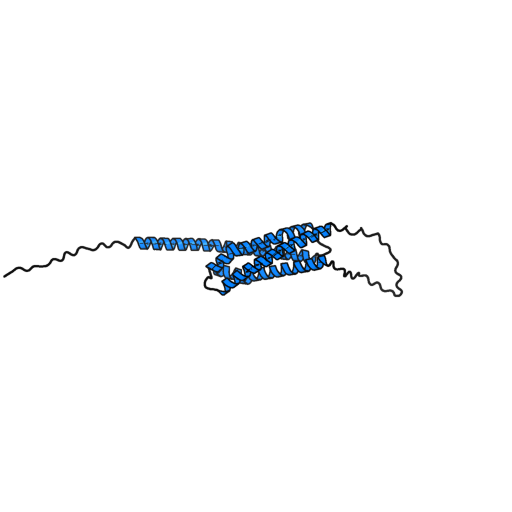 -4.565 -4.755 8.335 1.00 93.69 207 GLU A CA 1
ATOM 1595 C C . GLU A 1 207 ? -5.702 -5.787 8.297 1.00 93.69 207 GLU A C 1
ATOM 1597 O O . GLU A 1 207 ? -6.636 -5.735 9.106 1.00 93.69 207 GLU A O 1
ATOM 1602 N N . GLU A 1 208 ? -5.616 -6.769 7.397 1.00 94.44 208 GLU A N 1
ATOM 1603 C CA . GLU A 1 208 ? -6.605 -7.843 7.316 1.00 94.44 208 GLU A CA 1
ATOM 1604 C C . GLU A 1 208 ? -6.589 -8.781 8.517 1.00 94.44 208 GLU A C 1
ATOM 1606 O O . GLU A 1 208 ? -7.647 -9.209 8.984 1.00 94.44 208 GLU A O 1
ATOM 1611 N N . GLU A 1 209 ? -5.400 -9.124 8.998 1.00 94.44 209 GLU A N 1
ATOM 1612 C CA . GLU A 1 209 ? -5.212 -10.108 10.059 1.00 94.44 209 GLU A CA 1
ATOM 1613 C C . GLU A 1 209 ? -5.421 -9.507 11.452 1.00 94.44 209 GLU A C 1
ATOM 1615 O O . GLU A 1 209 ? -5.777 -10.231 12.385 1.00 94.44 209 GLU A O 1
ATOM 1620 N N . HIS A 1 210 ? -5.240 -8.191 11.606 1.00 90.88 210 HIS A N 1
ATOM 1621 C CA . HIS A 1 210 ? -5.263 -7.537 12.913 1.00 90.88 210 HIS A CA 1
ATOM 1622 C C . HIS A 1 210 ? -6.297 -6.419 13.040 1.00 90.88 210 HIS A C 1
ATOM 1624 O O . HIS A 1 210 ? -7.007 -6.384 14.048 1.00 90.88 210 HIS A O 1
ATOM 1630 N N . LEU A 1 211 ? -6.445 -5.530 12.054 1.00 89.81 211 LEU A N 1
ATOM 1631 C CA . LEU A 1 211 ? -7.392 -4.413 12.170 1.00 89.81 211 LEU A CA 1
ATOM 1632 C C . LEU A 1 211 ? -8.830 -4.848 11.869 1.00 89.81 211 LEU A C 1
ATOM 1634 O O . LEU A 1 211 ? -9.740 -4.509 12.632 1.00 89.81 211 LEU A O 1
ATOM 1638 N N . LEU A 1 212 ? -9.056 -5.645 10.816 1.00 90.31 212 LEU A N 1
ATOM 1639 C CA . LEU A 1 212 ? -10.401 -6.133 10.475 1.00 90.31 212 LEU A CA 1
ATOM 1640 C C . LEU A 1 212 ? -11.067 -6.932 11.615 1.00 90.31 212 LEU A C 1
ATOM 1642 O O . LEU A 1 212 ? -12.240 -6.658 11.895 1.00 90.31 212 LEU A O 1
ATOM 1646 N N . PRO A 1 213 ? -10.390 -7.876 12.304 1.00 90.50 213 PRO A N 1
ATOM 1647 C CA . PRO A 1 213 ? -10.995 -8.597 13.423 1.00 90.50 213 PRO A CA 1
ATOM 1648 C C . PRO A 1 213 ? -11.358 -7.677 14.588 1.00 90.50 213 PRO A C 1
ATOM 1650 O O . PRO A 1 213 ? -12.466 -7.770 15.116 1.00 90.50 213 PRO A O 1
ATOM 1653 N N . LEU A 1 214 ? -10.474 -6.733 14.934 1.00 90.06 214 LEU A N 1
ATOM 1654 C CA . LEU A 1 214 ? -10.737 -5.762 15.997 1.00 90.06 214 LEU A CA 1
ATOM 1655 C C . LEU A 1 214 ? -11.941 -4.879 15.671 1.00 90.06 214 LEU A C 1
ATOM 1657 O O . LEU A 1 214 ? -12.748 -4.603 16.553 1.00 90.06 214 LEU A O 1
ATOM 1661 N N . LEU A 1 215 ? -12.103 -4.466 14.413 1.00 88.56 215 LEU A N 1
ATOM 1662 C CA . LEU A 1 215 ? -13.286 -3.721 13.984 1.00 88.56 215 LEU A CA 1
ATOM 1663 C C . LEU A 1 215 ? -14.563 -4.564 14.085 1.00 88.56 215 LEU A C 1
ATOM 1665 O O . LEU A 1 215 ? -15.604 -4.026 14.452 1.00 88.56 215 LEU A O 1
ATOM 1669 N N . GLY A 1 216 ? -14.480 -5.870 13.818 1.00 85.19 216 GLY A N 1
ATOM 1670 C CA . GLY A 1 216 ? -15.590 -6.807 14.006 1.00 85.19 216 GLY A CA 1
ATOM 1671 C C . GLY A 1 216 ? -16.004 -6.994 15.471 1.00 85.19 216 GLY A C 1
ATOM 1672 O O . GLY A 1 216 ? -17.187 -7.178 15.744 1.00 85.19 216 GLY A O 1
ATOM 1673 N N . GLU A 1 217 ? -15.063 -6.894 16.416 1.00 85.12 217 GLU A N 1
ATOM 1674 C CA . GLU A 1 217 ? -15.330 -6.966 17.865 1.00 85.12 217 GLU A CA 1
ATOM 1675 C C . GLU A 1 217 ? -16.067 -5.734 18.415 1.00 85.12 217 GLU A C 1
ATOM 1677 O O . GLU A 1 217 ? -16.671 -5.803 19.484 1.00 85.12 217 GLU A O 1
ATOM 1682 N N . ILE A 1 218 ? -16.017 -4.588 17.724 1.00 80.88 218 ILE A N 1
ATOM 1683 C CA . ILE A 1 218 ? -16.663 -3.354 18.202 1.00 80.88 218 ILE A CA 1
ATOM 1684 C C . ILE A 1 218 ? -18.197 -3.445 18.054 1.00 80.88 218 ILE A C 1
ATOM 1686 O O . ILE A 1 218 ? -18.907 -2.606 18.626 1.00 80.88 218 ILE A O 1
ATOM 1690 N N . GLY A 1 219 ? -18.707 -4.417 17.283 1.00 61.53 219 GLY A N 1
ATOM 1691 C CA . GLY A 1 219 ? -20.121 -4.687 16.967 1.00 61.53 219 GLY A CA 1
ATOM 1692 C C . GLY A 1 219 ? -21.010 -4.983 18.162 1.00 61.53 219 GLY A C 1
ATOM 1693 O O . GLY A 1 219 ? -20.715 -5.943 18.901 1.00 61.53 219 GLY A O 1
#

Foldseek 3Di:
DDDDPDPDPPDDDDDPDDDVPVVVVVVVVVVVVVVVVVVLVVVLVVLLVVLVVLLVLLVVLLVLLLVQLVCPDPRDPLVSLLVSLVCQLVSLCVNLVSCVVPQLVLLCVQPVVDVVVVVVSVVVNVVSVVLSVLSNVLSVLSNVSSVVVVPPDPPDDPPPDPPPPDDDPDDDDDDDDPPPPHPVSSVVSSVSSCVNSVVSVVVSVCCVVPRSVSSVVSD

pLDDT: mean 81.53, std 19.46, range [34.5, 98.81]